Protein AF-A0A7C3N045-F1 (afdb_monomer_lite)

Foldseek 3Di:
DVVVVVVVVVVVVVVVVVVVVPPPVPLDLVVLLCVLVVDDDAQDPVNLLVLLVVLLVLLVLLVVLLVVQLVLLPDPVNPQDPVRSVVVVVVSVVLVVLSVLLNVLSVVCNVVVLPQVSLVSNLVSLVVSLVVLVVLCVPPSSVVSSPCSSVVSVSSRPSRSVRRRNVVSVVVVVVVPDDPDPPPPPPDDDDDDDDDDDDDDDDDDD

Structure (mmCIF, N/CA/C/O backbone):
data_AF-A0A7C3N045-F1
#
_entry.id   AF-A0A7C3N045-F1
#
loop_
_atom_site.group_PDB
_atom_site.id
_atom_site.type_symbol
_atom_site.label_atom_id
_atom_site.label_alt_id
_atom_site.label_comp_id
_atom_site.label_asym_id
_atom_site.label_entity_id
_atom_site.label_seq_id
_atom_site.pdbx_PDB_ins_code
_atom_site.Cartn_x
_atom_site.Cartn_y
_atom_site.Cartn_z
_atom_site.occupancy
_atom_site.B_iso_or_equiv
_atom_site.auth_seq_id
_atom_site.auth_comp_id
_atom_site.auth_asym_id
_atom_site.auth_atom_id
_atom_site.pdbx_PDB_model_num
ATOM 1 N N . MET A 1 1 ? -0.788 -56.663 22.979 1.00 57.94 1 MET A N 1
ATOM 2 C CA . MET A 1 1 ? -1.690 -55.829 22.147 1.00 57.94 1 MET A CA 1
ATOM 3 C C . MET A 1 1 ? -2.347 -54.668 22.893 1.00 57.94 1 MET A C 1
ATOM 5 O O . MET A 1 1 ? -2.247 -53.556 22.402 1.00 57.94 1 MET A O 1
ATOM 9 N N . LYS A 1 2 ? -2.966 -54.857 24.072 1.00 62.22 2 LYS A N 1
ATOM 10 C CA . LYS A 1 2 ? -3.737 -53.785 24.747 1.00 62.22 2 LYS A CA 1
ATOM 11 C C . LYS A 1 2 ? -2.927 -52.531 25.143 1.00 62.22 2 LYS A C 1
ATOM 13 O O . LYS A 1 2 ? -3.425 -51.424 24.998 1.00 62.22 2 LYS A O 1
ATOM 18 N N . ARG A 1 3 ? -1.672 -52.685 25.592 1.00 64.25 3 ARG A N 1
ATOM 19 C CA . ARG A 1 3 ? -0.805 -51.550 25.986 1.00 64.25 3 ARG A CA 1
ATOM 20 C C . ARG A 1 3 ? -0.332 -50.705 24.797 1.00 64.25 3 ARG A C 1
ATOM 22 O O . ARG A 1 3 ? -0.345 -49.487 24.881 1.00 64.25 3 ARG A O 1
ATOM 29 N N . SER A 1 4 ? 0.019 -51.343 23.683 1.00 63.53 4 SER A N 1
ATOM 30 C CA . SER A 1 4 ? 0.463 -50.654 22.463 1.00 63.53 4 SER A CA 1
ATOM 31 C C . SER A 1 4 ? -0.670 -49.867 21.797 1.00 63.53 4 SER A C 1
ATOM 33 O O . SER A 1 4 ? -0.432 -48.781 21.287 1.00 63.53 4 SER A O 1
ATOM 35 N N . PHE A 1 5 ? -1.906 -50.375 21.866 1.00 73.31 5 PHE A N 1
ATOM 36 C CA . PHE A 1 5 ? -3.090 -49.672 21.365 1.00 73.31 5 PHE A CA 1
ATOM 37 C C . PHE A 1 5 ? -3.408 -48.413 22.186 1.00 73.31 5 PHE A C 1
ATOM 39 O O . PHE A 1 5 ? -3.711 -47.374 21.615 1.00 73.31 5 PHE A O 1
ATOM 46 N N . LEU A 1 6 ? -3.264 -48.477 23.517 1.00 73.31 6 LEU A N 1
ATOM 47 C CA . LEU A 1 6 ? -3.487 -47.326 24.398 1.00 73.31 6 LEU A CA 1
ATOM 48 C C . LEU A 1 6 ? -2.472 -46.200 24.141 1.00 73.31 6 LEU A C 1
ATOM 50 O O . LEU A 1 6 ? -2.846 -45.035 24.092 1.00 73.31 6 LEU A O 1
ATOM 54 N N . ILE A 1 7 ? -1.199 -46.554 23.931 1.00 77.00 7 ILE A N 1
ATOM 55 C CA . ILE A 1 7 ? -0.138 -45.590 23.602 1.00 77.00 7 ILE A CA 1
ATOM 56 C C . ILE A 1 7 ? -0.417 -44.929 22.250 1.00 77.00 7 ILE A C 1
ATOM 58 O O . ILE A 1 7 ? -0.300 -43.713 22.129 1.00 77.00 7 ILE A O 1
ATOM 62 N N . PHE A 1 8 ? -0.838 -45.713 21.254 1.00 75.38 8 PHE A N 1
ATOM 63 C CA . PHE A 1 8 ? -1.188 -45.186 19.938 1.00 75.38 8 PHE A CA 1
ATOM 64 C C . PHE A 1 8 ? -2.372 -44.214 20.018 1.00 75.38 8 PHE A C 1
ATOM 66 O O . PHE A 1 8 ? -2.316 -43.140 19.433 1.00 75.38 8 PHE A O 1
ATOM 73 N N . LEU A 1 9 ? -3.393 -44.541 20.817 1.00 76.31 9 LEU A N 1
ATOM 74 C CA . LEU A 1 9 ? -4.590 -43.717 20.994 1.00 76.31 9 LEU A CA 1
ATOM 75 C C . LEU A 1 9 ? -4.277 -42.397 21.720 1.00 76.31 9 LEU A C 1
ATOM 77 O O . LEU A 1 9 ? -4.722 -41.335 21.289 1.00 76.31 9 LEU A O 1
ATOM 81 N N . VAL A 1 10 ? -3.435 -42.443 22.760 1.00 78.94 10 VAL A N 1
ATOM 82 C CA . VAL A 1 10 ? -2.948 -41.240 23.456 1.00 78.94 10 VAL A CA 1
ATOM 83 C C . VAL A 1 10 ? -2.116 -40.368 22.518 1.00 78.94 10 VAL A C 1
ATOM 85 O O . VAL A 1 10 ? -2.345 -39.162 22.466 1.00 78.94 10 VAL A O 1
ATOM 88 N N . LEU A 1 11 ? -1.213 -40.948 21.723 1.00 73.75 11 LEU A N 1
ATOM 89 C CA . LEU A 1 11 ? -0.414 -40.201 20.745 1.00 73.75 11 LEU A CA 1
ATOM 90 C C . LEU A 1 11 ? -1.290 -39.547 19.669 1.00 73.75 11 LEU A C 1
ATOM 92 O O . LEU A 1 11 ? -1.097 -38.370 19.374 1.00 73.75 11 LEU A O 1
ATOM 96 N N . THR A 1 12 ? -2.298 -40.250 19.143 1.00 71.69 12 THR A N 1
ATOM 97 C CA . THR A 1 12 ? -3.224 -39.678 18.152 1.00 71.69 12 THR A CA 1
ATOM 98 C C . THR A 1 12 ? -4.123 -38.594 18.745 1.00 71.69 12 THR A C 1
ATOM 100 O O . THR A 1 12 ? -4.329 -37.568 18.105 1.00 71.69 12 THR A O 1
ATOM 103 N N . CYS A 1 13 ? -4.607 -38.758 19.982 1.00 68.75 13 CYS A N 1
ATOM 104 C CA . CYS A 1 13 ? -5.376 -37.716 20.668 1.00 68.75 13 CYS A CA 1
ATOM 105 C C . CYS A 1 13 ? -4.514 -36.487 20.982 1.00 68.75 13 CYS A C 1
ATOM 107 O O . CYS A 1 13 ? -5.000 -35.369 20.864 1.00 68.75 13 CYS A O 1
ATOM 109 N N . SER A 1 14 ? -3.233 -36.683 21.310 1.00 65.75 14 SER A N 1
ATOM 110 C CA . SER A 1 14 ? -2.275 -35.591 21.527 1.00 65.75 14 SER A CA 1
ATOM 111 C C . SER A 1 14 ? -2.017 -34.815 20.234 1.00 65.75 14 SER A C 1
ATOM 113 O O . SER A 1 14 ? -2.031 -33.590 20.239 1.00 65.75 14 SER A O 1
ATOM 115 N N . PHE A 1 15 ? -1.841 -35.519 19.110 1.00 57.69 15 PHE A N 1
ATOM 116 C CA . PHE A 1 15 ? -1.620 -34.903 17.798 1.00 57.69 15 PHE A CA 1
ATOM 117 C C . PHE A 1 15 ? -2.850 -34.132 17.299 1.00 57.69 15 PHE A C 1
ATOM 119 O O . PHE A 1 15 ? -2.721 -33.031 16.769 1.00 57.69 15 PHE A O 1
ATOM 126 N N . LEU A 1 16 ? -4.051 -34.675 17.525 1.00 57.25 16 LEU A N 1
ATOM 127 C CA . LEU A 1 16 ? -5.312 -34.009 17.190 1.00 57.25 16 LEU A CA 1
ATOM 128 C C . LEU A 1 16 ? -5.593 -32.800 18.097 1.00 57.25 16 LEU A C 1
ATOM 130 O O . LEU A 1 16 ? -6.140 -31.809 17.625 1.00 57.25 16 LEU A O 1
ATOM 134 N N . TRP A 1 17 ? -5.180 -32.839 19.369 1.00 54.72 17 TRP A N 1
ATOM 135 C CA . TRP A 1 17 ? -5.236 -31.677 20.265 1.00 54.72 17 TRP A CA 1
ATOM 136 C C . TRP A 1 17 ? -4.271 -30.563 19.859 1.00 54.72 17 TRP A C 1
ATOM 138 O O . TRP A 1 17 ? -4.658 -29.397 19.902 1.00 54.72 17 TRP A O 1
ATOM 148 N N . VAL A 1 18 ? -3.054 -30.899 19.419 1.00 55.84 18 VAL A N 1
ATOM 149 C CA . VAL A 1 18 ? -2.093 -29.904 18.911 1.00 55.84 18 VAL A CA 1
ATOM 150 C C . VAL A 1 18 ? -2.638 -29.215 17.656 1.00 55.84 18 VAL A C 1
ATOM 152 O O . VAL A 1 18 ? -2.566 -27.995 17.565 1.00 55.84 18 VAL A O 1
ATOM 155 N N . GLN A 1 19 ? -3.287 -29.953 16.748 1.00 50.44 19 GLN A N 1
ATOM 156 C CA . GLN A 1 19 ? -3.927 -29.347 15.572 1.00 50.44 19 GLN A CA 1
ATOM 157 C C . GLN A 1 19 ? -5.179 -28.514 15.900 1.00 50.44 19 GLN A C 1
ATOM 159 O O . GLN A 1 19 ? -5.513 -27.605 15.147 1.00 50.44 19 GLN A O 1
ATOM 164 N N . TRP A 1 20 ? -5.865 -28.777 17.018 1.00 49.00 20 TRP A N 1
ATOM 165 C CA . TRP A 1 20 ? -7.028 -27.987 17.452 1.00 49.00 20 TRP A CA 1
ATOM 166 C C . TRP A 1 20 ? -6.655 -26.683 18.172 1.00 49.00 20 TRP A C 1
ATOM 168 O O . TRP A 1 20 ? -7.422 -25.723 18.130 1.00 49.00 20 TRP A O 1
ATOM 178 N N . LEU A 1 21 ? -5.480 -26.622 18.808 1.00 44.69 21 LEU A N 1
ATOM 179 C CA . LEU A 1 21 ? -4.963 -25.403 19.447 1.00 44.69 21 LEU A CA 1
ATOM 180 C C . LEU A 1 21 ? -4.377 -24.389 18.447 1.00 44.69 21 LEU A C 1
ATOM 182 O O . LEU A 1 21 ? -4.226 -23.221 18.796 1.00 44.69 21 LEU A O 1
ATOM 186 N N . GLU A 1 22 ? -4.136 -24.806 17.202 1.00 42.31 22 GLU A N 1
ATOM 187 C CA . GLU A 1 22 ? -3.725 -23.953 16.078 1.00 42.31 22 GLU A CA 1
ATOM 188 C C . GLU A 1 22 ? -4.826 -23.795 15.018 1.00 42.31 22 GLU A C 1
ATOM 190 O O . GLU A 1 22 ? -4.558 -23.611 13.832 1.00 42.31 22 GLU A O 1
ATOM 195 N N . ALA A 1 23 ? -6.091 -23.717 15.439 1.00 42.47 23 ALA A N 1
ATOM 196 C CA . ALA A 1 23 ? -7.060 -22.915 14.692 1.00 42.47 23 ALA A CA 1
ATOM 197 C C . ALA A 1 23 ? -6.707 -21.421 14.855 1.00 42.47 23 ALA A C 1
ATOM 199 O O . ALA A 1 23 ? -7.483 -20.625 15.386 1.00 42.47 23 ALA A O 1
ATOM 200 N N . SER A 1 24 ? -5.490 -21.031 14.465 1.00 48.12 24 SER A N 1
ATOM 201 C CA . SER A 1 24 ? -5.158 -19.629 14.288 1.00 48.12 24 SER A CA 1
ATOM 202 C C . SER A 1 24 ? -6.041 -19.143 13.152 1.00 48.12 24 SER A C 1
ATOM 204 O O . SER A 1 24 ? -5.936 -19.646 12.034 1.00 48.12 24 SER A O 1
ATOM 206 N N . GLU A 1 25 ? -6.952 -18.218 13.446 1.00 58.38 25 GLU A N 1
ATOM 207 C CA . GLU A 1 25 ? -7.661 -17.480 12.408 1.00 58.38 25 GLU A CA 1
ATOM 208 C C . GLU A 1 25 ? -6.607 -16.944 11.438 1.00 58.38 25 GLU A C 1
ATOM 210 O O . GLU A 1 25 ? -5.773 -16.120 11.814 1.00 58.38 25 GLU A O 1
ATOM 215 N N . ASP A 1 26 ? -6.583 -17.463 10.211 1.00 74.75 26 ASP A N 1
ATOM 216 C CA . ASP A 1 26 ? -5.671 -16.959 9.197 1.00 74.75 26 ASP A CA 1
ATOM 217 C C . ASP A 1 26 ? -6.176 -15.576 8.772 1.00 74.75 26 ASP A C 1
ATOM 219 O O . ASP A 1 26 ? -7.114 -15.453 7.975 1.00 74.75 26 ASP A O 1
ATOM 223 N N . TYR A 1 27 ? -5.587 -14.528 9.363 1.00 83.00 27 TYR A N 1
ATOM 224 C CA . TYR A 1 27 ? -5.860 -13.112 9.091 1.00 83.00 27 TYR A CA 1
ATOM 225 C C . TYR A 1 27 ? -5.365 -12.714 7.691 1.00 83.00 27 TYR A C 1
ATOM 227 O O . TYR A 1 27 ? -4.473 -11.880 7.525 1.00 83.00 27 TYR A O 1
ATOM 235 N N . SER A 1 28 ? -5.905 -13.376 6.678 1.00 91.31 28 SER A N 1
ATOM 236 C CA . SER A 1 28 ? -5.659 -13.188 5.254 1.00 91.31 28 SER A CA 1
ATOM 237 C C . SER A 1 28 ? -6.461 -12.006 4.698 1.00 91.31 28 SER A C 1
ATOM 239 O O . SER A 1 28 ? -7.399 -11.508 5.326 1.00 91.31 28 SER A O 1
ATOM 241 N N . LEU A 1 29 ? -6.148 -11.574 3.473 1.00 91.56 29 LEU A N 1
ATOM 242 C CA . LEU A 1 29 ? -6.959 -10.578 2.764 1.00 91.56 29 LEU A CA 1
ATOM 243 C C . LEU A 1 29 ? -8.429 -11.028 2.657 1.00 91.56 29 LEU A C 1
ATOM 245 O O . LEU A 1 29 ? -9.340 -10.252 2.934 1.00 91.56 29 LEU A O 1
ATOM 249 N N . SER A 1 30 ? -8.664 -12.305 2.340 1.00 92.38 30 SER A N 1
ATOM 250 C CA . SER A 1 30 ? -10.001 -12.911 2.295 1.00 92.38 30 SER A CA 1
ATOM 251 C C . SER A 1 30 ? -10.745 -12.823 3.626 1.00 92.38 30 SER A C 1
ATOM 253 O O . SER A 1 30 ? -11.937 -12.514 3.629 1.00 92.38 30 SER A O 1
ATOM 255 N N . PHE A 1 31 ? -10.054 -13.036 4.751 1.00 91.88 31 PHE A N 1
ATOM 256 C CA . PHE A 1 31 ? -10.643 -12.882 6.081 1.00 91.88 31 PHE A CA 1
ATOM 257 C C . PHE A 1 31 ? -11.160 -11.453 6.291 1.00 91.88 31 PHE A C 1
ATOM 259 O O . PHE A 1 31 ? -12.326 -11.256 6.643 1.00 91.88 31 PHE A O 1
ATOM 266 N N . PHE A 1 32 ? -10.328 -10.442 6.017 1.00 92.88 32 PHE A N 1
ATOM 267 C CA . PHE A 1 32 ? -10.717 -9.045 6.221 1.00 92.88 32 PHE A CA 1
ATOM 268 C C . PHE A 1 32 ? -11.790 -8.576 5.240 1.00 92.88 32 PHE A C 1
ATOM 270 O O . PHE A 1 32 ? -12.712 -7.865 5.644 1.00 92.88 32 PHE A O 1
ATOM 277 N N . LEU A 1 33 ? -11.729 -9.009 3.978 1.00 91.38 33 LEU A N 1
ATOM 278 C CA . LEU A 1 33 ? -12.795 -8.756 3.007 1.00 91.38 33 LEU A CA 1
ATOM 279 C C . LEU A 1 33 ? -14.122 -9.343 3.498 1.00 91.38 33 LEU A C 1
ATOM 281 O O . LEU A 1 33 ? -15.127 -8.633 3.526 1.00 91.38 33 LEU A O 1
ATOM 285 N N . GLY A 1 34 ? -14.118 -10.592 3.972 1.00 89.94 34 GLY A N 1
ATOM 286 C CA . GLY A 1 34 ? -15.291 -11.222 4.578 1.00 89.94 34 GLY A CA 1
ATOM 287 C C . GLY A 1 34 ? -15.816 -10.440 5.785 1.00 89.94 34 GLY A C 1
ATOM 288 O O . GLY A 1 34 ? -17.020 -10.183 5.877 1.00 89.94 34 GLY A O 1
ATOM 289 N N . ARG A 1 35 ? -14.922 -9.985 6.675 1.00 89.00 35 ARG A N 1
ATOM 290 C CA . ARG A 1 35 ? -15.295 -9.186 7.856 1.00 89.00 35 ARG A CA 1
ATOM 291 C C . ARG A 1 35 ? -15.925 -7.848 7.498 1.00 89.00 35 ARG A C 1
ATOM 293 O O . ARG A 1 35 ? -16.903 -7.464 8.139 1.00 89.00 35 ARG A O 1
ATOM 300 N N . VAL A 1 36 ? -15.408 -7.149 6.491 1.00 88.81 36 VAL A N 1
ATOM 301 C CA . VAL A 1 36 ? -15.969 -5.862 6.058 1.00 88.81 36 VAL A CA 1
ATOM 302 C C . VAL A 1 36 ? -17.298 -6.048 5.318 1.00 88.81 36 VAL A C 1
ATOM 304 O O . VAL A 1 36 ? -18.217 -5.243 5.496 1.00 88.81 36 VAL A O 1
ATOM 307 N N . LEU A 1 37 ? -17.429 -7.099 4.503 1.00 83.75 37 LEU A N 1
ATOM 308 C CA . LEU A 1 37 ? -18.625 -7.348 3.692 1.00 83.75 37 LEU A CA 1
ATOM 309 C C . LEU A 1 37 ? -19.825 -7.833 4.520 1.00 83.75 37 LEU A C 1
ATOM 311 O O . LEU A 1 37 ? -20.948 -7.408 4.250 1.00 83.75 37 LEU A O 1
ATOM 315 N N . ASN A 1 38 ? -19.609 -8.642 5.562 1.00 81.50 38 ASN A N 1
ATOM 316 C CA . ASN A 1 38 ? -20.691 -9.226 6.371 1.00 81.50 38 ASN A CA 1
ATOM 317 C C . ASN A 1 38 ? -21.373 -8.264 7.370 1.00 81.50 38 ASN A C 1
ATOM 319 O O . ASN A 1 38 ? -22.194 -8.704 8.165 1.00 81.50 38 ASN A O 1
ATOM 323 N N . LYS A 1 39 ? -21.108 -6.951 7.283 1.00 63.16 39 LYS A N 1
ATOM 324 C CA . LYS A 1 39 ? -21.689 -5.863 8.097 1.00 63.16 39 LYS A CA 1
ATOM 325 C C . LYS A 1 39 ? -21.579 -6.036 9.625 1.00 63.16 39 LYS A C 1
ATOM 327 O O . LYS A 1 39 ? -22.323 -6.769 10.261 1.00 63.16 39 LYS A O 1
ATOM 332 N N . GLY A 1 40 ? -20.826 -5.117 10.233 1.00 54.78 40 GLY A N 1
ATOM 333 C CA . GLY A 1 40 ? -21.383 -4.280 11.307 1.00 54.78 40 GLY A CA 1
ATOM 334 C C . GLY A 1 40 ? -20.563 -4.171 12.585 1.00 54.78 40 GLY A C 1
ATOM 335 O O . GLY A 1 40 ? -20.617 -3.128 13.233 1.00 54.78 40 GLY A O 1
ATOM 336 N N . GLN A 1 41 ? -19.793 -5.196 12.943 1.00 64.44 41 GLN A N 1
ATOM 337 C CA . GLN A 1 41 ? -18.951 -5.114 14.131 1.00 64.44 41 GLN A CA 1
ATOM 338 C C . GLN A 1 41 ? -17.590 -4.534 13.793 1.00 64.44 41 GLN A C 1
ATOM 340 O O . GLN A 1 41 ? -16.885 -5.041 12.918 1.00 64.44 41 GLN A O 1
ATOM 345 N N . GLU A 1 42 ? -17.245 -3.484 14.535 1.00 80.44 42 GLU A N 1
ATOM 346 C CA . GLU A 1 42 ? -15.901 -2.938 14.606 1.00 80.44 42 GLU A CA 1
ATOM 347 C C . GLU A 1 42 ? -14.887 -4.071 14.799 1.00 80.44 42 GLU A C 1
ATOM 349 O O . GLU A 1 42 ? -15.149 -5.048 15.509 1.00 80.44 42 GLU A O 1
ATOM 354 N N . LEU A 1 43 ? -13.739 -3.957 14.131 1.00 88.69 43 LEU A N 1
ATOM 355 C CA . LEU A 1 43 ? -12.651 -4.903 14.326 1.00 88.69 43 LEU A CA 1
ATOM 356 C C . LEU A 1 43 ? -12.256 -4.910 15.806 1.00 88.69 43 LEU A C 1
ATOM 358 O O . LEU A 1 43 ? -12.057 -3.856 16.421 1.00 88.69 43 LEU A O 1
ATOM 362 N N . SER A 1 44 ? -12.135 -6.102 16.377 1.00 89.38 44 SER A N 1
ATOM 363 C CA . SER A 1 44 ? -11.614 -6.289 17.725 1.00 89.38 44 SER A CA 1
ATOM 364 C C . SER A 1 44 ? -10.192 -5.733 17.829 1.00 89.38 44 SER A C 1
ATOM 366 O O . SER A 1 44 ? -9.493 -5.542 16.833 1.00 89.38 44 SER A O 1
ATOM 368 N N . LYS A 1 45 ? -9.713 -5.504 19.057 1.00 88.88 45 LYS A N 1
ATOM 369 C CA . LYS A 1 45 ? -8.341 -5.020 19.280 1.00 88.88 45 LYS A CA 1
ATOM 370 C C . LYS A 1 45 ? -7.289 -5.934 18.633 1.00 88.88 45 LYS A C 1
ATOM 372 O O . LYS A 1 45 ? -6.310 -5.429 18.094 1.00 88.88 45 LYS A O 1
ATOM 377 N N . LYS A 1 46 ? -7.511 -7.254 18.662 1.00 90.94 46 LYS A N 1
ATOM 378 C CA . LYS A 1 46 ? -6.633 -8.243 18.025 1.00 90.94 46 LYS A CA 1
ATOM 379 C C . LYS A 1 46 ? -6.671 -8.108 16.502 1.00 90.94 46 LYS A C 1
ATOM 381 O O . LYS A 1 46 ? -5.629 -7.912 15.897 1.00 90.94 46 LYS A O 1
ATOM 386 N N . GLU A 1 47 ? -7.862 -8.108 15.902 1.00 91.88 47 GLU A N 1
ATOM 387 C CA . GLU A 1 47 ? -8.025 -7.958 14.447 1.00 91.88 47 GLU A CA 1
ATOM 388 C C . GLU A 1 47 ? -7.454 -6.634 13.927 1.00 91.88 47 GLU A C 1
ATOM 390 O O . GLU A 1 47 ? -6.864 -6.605 12.8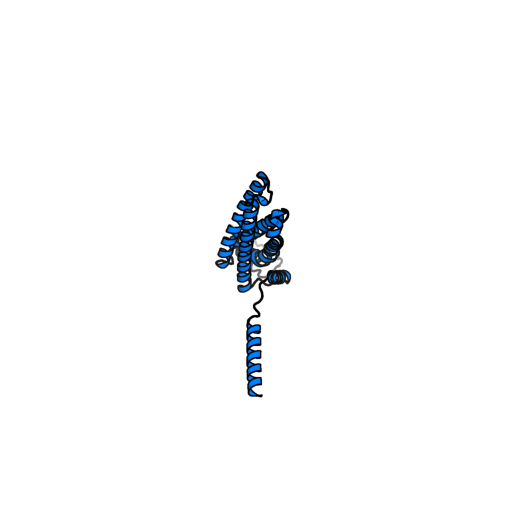53 1.00 91.88 47 GLU A O 1
ATOM 395 N N . LYS A 1 48 ? -7.591 -5.541 14.690 1.00 91.75 48 LYS A N 1
ATOM 396 C CA . LYS A 1 48 ? -6.957 -4.254 14.373 1.00 91.75 48 LYS A CA 1
ATOM 397 C C . LYS A 1 48 ? -5.433 -4.366 14.358 1.00 91.75 48 LYS A C 1
ATOM 399 O O . LYS A 1 48 ? -4.814 -3.878 13.421 1.00 91.75 48 LYS A O 1
ATOM 404 N N . GLY A 1 49 ? -4.841 -5.005 15.368 1.00 92.50 49 GLY A N 1
ATOM 405 C CA . GLY A 1 49 ? -3.395 -5.236 15.419 1.00 92.50 49 GLY A CA 1
ATOM 406 C C . GLY A 1 49 ? -2.904 -6.063 14.231 1.00 92.50 49 GLY A C 1
ATOM 407 O O . GLY A 1 49 ? -1.956 -5.673 13.556 1.00 92.50 49 GLY A O 1
ATOM 408 N N . GLU A 1 50 ? -3.609 -7.146 13.910 1.00 93.62 50 GLU A N 1
ATOM 409 C CA . GLU A 1 50 ? -3.268 -8.003 12.770 1.00 93.62 50 GLU A CA 1
ATOM 410 C C . GLU A 1 50 ? -3.439 -7.287 11.429 1.00 93.62 50 GLU A C 1
ATOM 412 O O . GLU A 1 50 ? -2.584 -7.401 10.555 1.00 93.62 50 GLU A O 1
ATOM 417 N N . LEU A 1 51 ? -4.488 -6.477 11.271 1.00 94.19 51 LEU A N 1
ATOM 418 C CA . LEU A 1 51 ? -4.670 -5.640 10.086 1.00 94.19 51 LEU A CA 1
ATOM 419 C C . LEU A 1 51 ? -3.485 -4.687 9.891 1.00 94.19 51 LEU A C 1
ATOM 421 O O . LEU A 1 51 ? -2.970 -4.581 8.779 1.00 94.19 51 LEU A O 1
ATOM 425 N N . LEU A 1 52 ? -3.020 -4.026 10.955 1.00 94.19 52 LEU A N 1
ATOM 426 C CA . LEU A 1 52 ? -1.861 -3.130 10.882 1.00 94.19 52 LEU A CA 1
ATOM 427 C C . LEU A 1 52 ? -0.566 -3.884 10.555 1.00 94.19 52 LEU A C 1
ATOM 429 O O . LEU A 1 52 ? 0.202 -3.416 9.716 1.00 94.19 52 LEU A O 1
ATOM 433 N N . ASN A 1 53 ? -0.359 -5.070 11.135 1.00 93.44 53 ASN A N 1
ATOM 434 C CA . ASN A 1 53 ? 0.771 -5.937 10.790 1.00 93.44 53 ASN A CA 1
ATOM 435 C C . ASN A 1 53 ? 0.747 -6.325 9.304 1.00 93.44 53 ASN A C 1
ATOM 437 O O . ASN A 1 53 ? 1.776 -6.278 8.627 1.00 93.44 53 ASN A O 1
ATOM 441 N N . ARG A 1 54 ? -0.430 -6.673 8.765 1.00 94.94 54 ARG A N 1
ATOM 442 C CA . ARG A 1 54 ? -0.588 -7.003 7.340 1.00 94.94 54 ARG A CA 1
ATOM 443 C C . ARG A 1 54 ? -0.332 -5.801 6.438 1.00 94.94 54 ARG A C 1
ATOM 445 O O . ARG A 1 54 ? 0.337 -5.963 5.422 1.00 94.94 54 ARG A O 1
ATOM 452 N N . VAL A 1 55 ? -0.796 -4.612 6.818 1.00 95.75 55 VAL A N 1
ATOM 453 C CA . VAL A 1 55 ? -0.519 -3.365 6.086 1.00 95.75 55 VAL A CA 1
ATOM 454 C C . VAL A 1 55 ? 0.971 -3.025 6.106 1.00 95.75 55 VAL A C 1
ATOM 456 O O . VAL A 1 55 ? 1.521 -2.660 5.071 1.00 95.75 55 VAL A O 1
ATOM 459 N N . GLN A 1 56 ? 1.658 -3.195 7.237 1.00 94.81 56 GLN A N 1
ATOM 460 C CA . GLN A 1 56 ? 3.109 -3.013 7.288 1.00 94.81 56 GLN A CA 1
ATOM 461 C C . GLN A 1 56 ? 3.821 -4.001 6.352 1.00 94.81 56 GLN A C 1
ATOM 463 O O . GLN A 1 56 ? 4.630 -3.588 5.522 1.00 94.81 56 GLN A O 1
ATOM 468 N N . GLY A 1 57 ? 3.472 -5.289 6.429 1.00 94.56 57 GLY A N 1
ATOM 469 C CA . GLY A 1 57 ? 4.030 -6.311 5.542 1.00 94.56 57 GLY A CA 1
ATOM 470 C C . GLY A 1 57 ? 3.729 -6.049 4.062 1.00 94.56 57 GLY A C 1
ATOM 471 O O . GLY A 1 57 ? 4.552 -6.361 3.205 1.00 94.56 57 GLY A O 1
ATOM 472 N N . LEU A 1 58 ? 2.581 -5.441 3.744 1.00 96.69 58 LEU A N 1
ATOM 473 C CA . LEU A 1 58 ? 2.246 -5.007 2.389 1.00 96.69 58 LEU A CA 1
ATOM 474 C C . LEU A 1 58 ? 3.229 -3.938 1.893 1.00 96.69 58 LEU A C 1
ATOM 476 O O . LEU A 1 58 ? 3.781 -4.106 0.809 1.00 96.69 58 LEU A O 1
ATOM 480 N N . PHE A 1 59 ? 3.510 -2.894 2.683 1.00 96.94 59 PHE A N 1
ATOM 481 C CA . PHE A 1 59 ? 4.502 -1.876 2.309 1.00 96.94 59 PHE A CA 1
ATOM 482 C C . PHE A 1 59 ? 5.901 -2.468 2.111 1.00 96.94 59 PHE A C 1
ATOM 484 O O . PHE A 1 59 ? 6.576 -2.114 1.149 1.00 96.94 59 PHE A O 1
ATOM 491 N N . GLU A 1 60 ? 6.318 -3.412 2.957 1.00 94.69 60 GLU A N 1
ATOM 492 C CA . GLU A 1 60 ? 7.608 -4.103 2.806 1.00 94.69 60 GLU A CA 1
ATOM 493 C C . GLU A 1 60 ? 7.678 -4.934 1.512 1.00 94.69 60 GLU A C 1
ATOM 495 O O . GLU A 1 60 ? 8.731 -5.017 0.877 1.00 94.69 60 GLU A O 1
ATOM 500 N N . ARG A 1 61 ? 6.567 -5.552 1.085 1.00 95.69 61 ARG A N 1
ATOM 501 C CA . ARG A 1 61 ? 6.508 -6.238 -0.218 1.00 95.69 61 ARG A CA 1
ATOM 502 C C . ARG A 1 61 ? 6.549 -5.254 -1.381 1.00 95.69 61 ARG A C 1
ATOM 504 O O . ARG A 1 61 ? 7.241 -5.527 -2.359 1.00 95.69 61 ARG A O 1
ATOM 511 N N . VAL A 1 62 ? 5.841 -4.129 -1.273 1.00 97.19 62 VAL A N 1
ATOM 512 C CA . VAL A 1 62 ? 5.882 -3.067 -2.286 1.00 97.19 62 VAL A CA 1
ATOM 513 C C . VAL A 1 62 ? 7.306 -2.525 -2.428 1.00 97.19 62 VAL A C 1
ATOM 515 O O . VAL A 1 62 ? 7.788 -2.433 -3.552 1.00 97.19 62 VAL A O 1
ATOM 518 N N . ASP A 1 63 ? 8.021 -2.272 -1.330 1.00 95.94 63 ASP A N 1
ATOM 519 C CA . ASP A 1 63 ? 9.413 -1.797 -1.377 1.00 95.94 63 ASP A CA 1
ATOM 520 C C . ASP A 1 63 ? 10.333 -2.763 -2.139 1.00 95.94 63 ASP A C 1
ATOM 522 O O . ASP A 1 63 ? 11.060 -2.356 -3.042 1.00 95.94 63 ASP A O 1
ATOM 526 N N . LYS A 1 64 ? 10.218 -4.073 -1.880 1.00 96.06 64 LYS A N 1
ATOM 527 C CA . LYS A 1 64 ? 10.984 -5.101 -2.610 1.00 96.06 64 LYS A CA 1
ATOM 528 C C . LYS A 1 64 ? 10.697 -5.105 -4.110 1.00 96.06 64 LYS A C 1
ATOM 530 O O . LYS A 1 64 ? 11.611 -5.315 -4.906 1.00 96.06 64 LYS A O 1
ATOM 535 N N . VAL A 1 65 ? 9.440 -4.898 -4.512 1.00 96.62 65 VAL A N 1
ATOM 536 C CA . VAL A 1 65 ? 9.094 -4.760 -5.936 1.00 96.62 65 VAL A CA 1
ATOM 537 C C . VAL A 1 65 ? 9.740 -3.503 -6.506 1.00 96.62 65 VAL A C 1
ATOM 539 O O . VAL A 1 65 ? 10.364 -3.574 -7.559 1.00 96.62 65 VAL A O 1
ATOM 542 N N . PHE A 1 66 ? 9.682 -2.382 -5.794 1.00 96.06 66 PHE A N 1
ATOM 543 C CA . PHE A 1 66 ? 10.311 -1.133 -6.218 1.00 96.06 66 PHE A CA 1
ATOM 544 C C . PHE A 1 66 ? 11.827 -1.253 -6.394 1.00 96.06 66 PHE A C 1
ATOM 546 O O . PHE A 1 66 ? 12.355 -0.770 -7.395 1.00 96.06 66 PHE A O 1
ATOM 553 N N . GLU A 1 67 ? 12.525 -1.958 -5.503 1.00 96.00 67 GLU A N 1
ATOM 554 C CA . GLU A 1 67 ? 13.951 -2.265 -5.678 1.00 96.00 67 GLU A CA 1
ATOM 555 C C . GLU A 1 67 ? 14.216 -3.016 -6.989 1.00 96.00 67 GLU A C 1
ATOM 557 O O . GLU A 1 67 ? 15.188 -2.725 -7.690 1.00 96.00 67 GLU A O 1
ATOM 562 N N . LYS A 1 68 ? 13.335 -3.953 -7.361 1.00 96.12 68 LYS A N 1
ATOM 563 C CA . LYS A 1 68 ? 13.431 -4.674 -8.636 1.00 96.12 68 LYS A CA 1
ATOM 564 C C . LYS A 1 68 ? 13.155 -3.768 -9.828 1.00 96.12 68 LYS A C 1
ATOM 566 O O . LYS A 1 68 ? 13.896 -3.835 -10.803 1.00 96.12 68 LYS A O 1
ATOM 571 N N . LEU A 1 69 ? 12.157 -2.891 -9.746 1.00 95.88 69 LEU A N 1
ATOM 572 C CA . LEU A 1 69 ? 11.861 -1.937 -10.818 1.00 95.88 69 LEU A CA 1
ATOM 573 C C . LEU A 1 69 ? 13.025 -0.967 -11.048 1.00 95.88 69 LEU A C 1
ATOM 575 O O . LEU A 1 69 ? 13.390 -0.710 -12.195 1.00 95.88 69 LEU A O 1
ATOM 579 N N . VAL A 1 70 ? 13.664 -0.488 -9.978 1.00 95.38 70 VAL A N 1
ATOM 580 C CA . VAL A 1 70 ? 14.876 0.340 -10.071 1.00 95.38 70 VAL A CA 1
ATOM 581 C C . VAL A 1 70 ? 16.007 -0.433 -10.751 1.00 95.38 70 VAL A C 1
ATOM 583 O O . VAL A 1 70 ? 16.607 0.086 -11.690 1.00 95.38 70 VAL A O 1
ATOM 586 N N . GLN A 1 71 ? 16.261 -1.680 -10.337 1.00 94.25 71 GLN A N 1
ATOM 587 C CA . GLN A 1 71 ? 17.285 -2.535 -10.956 1.00 94.25 71 GLN A CA 1
ATOM 588 C C . GLN A 1 71 ? 17.045 -2.697 -12.462 1.00 94.25 71 GLN A C 1
ATOM 590 O O . GLN A 1 71 ? 17.950 -2.463 -13.254 1.00 94.25 71 GLN A O 1
ATOM 595 N N . VAL A 1 72 ? 15.814 -3.020 -12.858 1.00 93.31 72 VAL A N 1
ATOM 596 C CA . VAL A 1 72 ? 15.414 -3.210 -14.263 1.00 93.31 72 VAL A CA 1
ATOM 597 C C . VAL A 1 72 ? 15.524 -1.911 -15.059 1.00 93.31 72 VAL A C 1
ATOM 599 O O . VAL A 1 72 ? 15.909 -1.933 -16.221 1.00 93.31 72 VAL A O 1
ATOM 602 N N . THR A 1 73 ? 15.218 -0.764 -14.451 1.00 92.81 73 THR A N 1
ATOM 603 C CA . THR A 1 73 ? 15.327 0.539 -15.128 1.00 92.81 73 THR A CA 1
ATOM 604 C C . THR A 1 73 ? 16.783 0.950 -15.358 1.00 92.81 73 THR A C 1
ATOM 606 O O . THR A 1 73 ? 17.092 1.635 -16.331 1.00 92.81 73 THR A O 1
ATOM 609 N N . GLN A 1 74 ? 17.683 0.550 -14.458 1.00 89.31 74 GLN A N 1
ATOM 610 C CA . GLN A 1 74 ? 19.120 0.818 -14.561 1.00 89.31 74 GLN A CA 1
ATOM 611 C C . GLN A 1 74 ? 19.856 -0.193 -15.445 1.00 89.31 74 GLN A C 1
ATOM 613 O O . GLN A 1 74 ? 20.950 0.103 -15.935 1.00 89.31 74 GLN A O 1
ATOM 618 N N . ASP A 1 75 ? 19.274 -1.375 -15.635 1.00 87.81 75 ASP A N 1
ATOM 619 C CA . ASP A 1 75 ? 19.807 -2.398 -16.516 1.00 87.81 75 ASP A CA 1
ATOM 620 C C . ASP A 1 75 ? 19.801 -1.909 -17.971 1.00 87.81 75 ASP A C 1
ATOM 622 O O . ASP A 1 75 ? 18.820 -1.369 -18.480 1.00 87.81 75 ASP A O 1
ATOM 626 N N . ARG A 1 76 ? 20.928 -2.091 -18.656 1.00 72.00 76 ARG A N 1
ATOM 627 C CA . ARG A 1 76 ? 21.062 -1.719 -20.067 1.00 72.00 76 ARG A CA 1
ATOM 628 C C . ARG A 1 76 ? 20.405 -2.740 -20.993 1.00 72.00 76 ARG A C 1
ATOM 630 O O . ARG A 1 76 ? 20.137 -2.406 -22.145 1.00 72.00 76 ARG A O 1
ATOM 637 N N . GLU A 1 77 ? 20.150 -3.955 -20.512 1.00 75.88 77 GLU A N 1
ATOM 638 C CA . GLU A 1 77 ? 19.571 -5.051 -21.296 1.00 75.88 77 GLU A CA 1
ATOM 639 C C . GLU A 1 77 ? 18.047 -4.942 -21.450 1.00 75.88 77 GLU A C 1
ATOM 641 O O . GLU A 1 77 ? 17.477 -5.496 -22.388 1.00 75.88 77 GLU A O 1
ATOM 646 N N . THR A 1 78 ? 17.376 -4.171 -20.592 1.00 72.81 78 THR A N 1
ATOM 647 C CA . THR A 1 78 ? 15.906 -4.033 -20.572 1.00 72.81 78 THR A CA 1
ATOM 648 C C . THR A 1 78 ? 15.365 -3.098 -21.654 1.00 72.81 78 THR A C 1
ATOM 650 O O . THR A 1 78 ? 14.151 -2.970 -21.813 1.00 72.81 78 THR A O 1
ATOM 653 N N . GLY A 1 79 ? 16.256 -2.476 -22.435 1.00 74.06 79 GLY A N 1
ATOM 654 C CA . GLY A 1 79 ? 15.911 -1.759 -23.662 1.00 74.06 79 GLY A CA 1
ATOM 655 C C . GLY A 1 79 ? 15.265 -0.389 -23.456 1.00 74.06 79 GLY A C 1
ATOM 656 O O . GLY A 1 79 ? 14.824 0.214 -24.436 1.00 74.06 79 GLY A O 1
ATOM 657 N N . PHE A 1 80 ? 15.223 0.132 -22.223 1.00 86.19 80 PHE A N 1
ATOM 658 C CA . PHE A 1 80 ? 14.733 1.487 -21.981 1.00 86.19 80 PHE A CA 1
ATOM 659 C C . PHE A 1 80 ? 15.580 2.514 -22.732 1.00 86.19 80 PHE A C 1
ATOM 661 O O . PHE A 1 80 ? 16.810 2.562 -22.622 1.00 86.19 80 PHE A O 1
ATOM 668 N N . ARG A 1 81 ? 14.910 3.402 -23.470 1.00 87.75 81 ARG A N 1
ATOM 669 C CA . ARG A 1 81 ? 15.569 4.602 -23.996 1.00 87.75 81 ARG A CA 1
ATOM 670 C C . ARG A 1 81 ? 16.010 5.478 -22.827 1.00 87.75 81 ARG A C 1
ATOM 672 O O . ARG A 1 81 ? 15.348 5.518 -21.798 1.00 87.75 81 ARG A O 1
ATOM 679 N N . TYR A 1 82 ? 17.083 6.246 -23.003 1.00 85.38 82 TYR A N 1
ATOM 680 C CA . TYR A 1 82 ? 17.637 7.084 -21.932 1.00 85.38 82 TYR A CA 1
ATOM 681 C C . TYR A 1 82 ? 16.598 8.002 -21.259 1.00 85.38 82 TYR A C 1
ATOM 683 O O . TYR A 1 82 ? 16.509 8.042 -20.033 1.00 85.38 82 TYR A O 1
ATOM 691 N N . ASP A 1 83 ? 15.780 8.702 -22.051 1.00 89.44 83 ASP A N 1
ATOM 692 C CA . ASP A 1 83 ? 14.750 9.608 -21.524 1.00 89.44 83 ASP A CA 1
ATOM 693 C C . ASP A 1 83 ? 13.605 8.856 -20.834 1.00 89.44 83 ASP A C 1
ATOM 695 O O . ASP A 1 83 ? 13.053 9.331 -19.844 1.00 89.44 83 ASP A O 1
ATOM 699 N N . GLU A 1 84 ? 13.282 7.659 -21.322 1.00 90.88 84 GLU A N 1
ATOM 700 C CA . GLU A 1 84 ? 12.275 6.784 -20.725 1.00 90.88 84 GLU A CA 1
ATOM 701 C C . GLU A 1 84 ? 12.757 6.232 -19.378 1.00 90.88 84 GLU A C 1
ATOM 703 O O . GLU A 1 84 ? 12.032 6.300 -18.388 1.00 90.88 84 GLU A O 1
ATOM 708 N N . GLY A 1 85 ? 14.015 5.790 -19.301 1.00 92.25 85 GLY A N 1
ATOM 709 C CA . GLY A 1 85 ? 14.645 5.377 -18.049 1.00 92.25 85 GLY A CA 1
ATOM 710 C C . GLY A 1 85 ? 14.680 6.511 -17.022 1.00 92.25 85 GLY A C 1
ATOM 711 O O . GLY A 1 85 ? 14.325 6.305 -15.863 1.00 92.25 85 GLY A O 1
ATOM 712 N N . LYS A 1 86 ? 15.016 7.741 -17.440 1.00 93.31 86 LYS A N 1
ATOM 713 C CA . LYS A 1 86 ? 14.945 8.928 -16.567 1.00 93.31 86 LYS A CA 1
ATOM 714 C C . LYS A 1 86 ? 13.535 9.203 -16.057 1.00 93.31 86 LYS A C 1
ATOM 716 O O . LYS A 1 86 ? 13.366 9.506 -14.876 1.00 93.31 86 LYS A O 1
ATOM 721 N N . PHE A 1 87 ? 12.543 9.120 -16.940 1.00 94.19 87 PHE A N 1
ATOM 722 C CA . PHE A 1 87 ? 11.146 9.323 -16.578 1.00 94.19 87 PHE A CA 1
ATOM 723 C C . PHE A 1 87 ? 10.699 8.312 -15.514 1.00 94.19 87 PHE A C 1
ATOM 725 O O . PHE A 1 87 ? 10.185 8.713 -14.466 1.00 94.19 87 PHE A O 1
ATOM 732 N N . TRP A 1 88 ? 10.951 7.019 -15.738 1.00 94.94 88 TRP A N 1
ATOM 733 C CA . TRP A 1 88 ? 10.562 5.973 -14.792 1.00 94.94 88 TRP A CA 1
ATOM 734 C C . TRP A 1 88 ? 11.332 6.050 -13.478 1.00 94.94 88 TRP A C 1
ATOM 736 O O . TRP A 1 88 ? 10.711 5.939 -12.424 1.00 94.94 88 TRP A O 1
ATOM 746 N N . MET A 1 89 ? 12.637 6.337 -13.507 1.00 94.81 89 MET A N 1
ATOM 747 C CA . MET A 1 89 ? 13.421 6.552 -12.284 1.00 94.81 89 MET A CA 1
ATOM 748 C C . MET A 1 89 ? 12.843 7.676 -11.422 1.00 94.81 89 MET A C 1
ATOM 750 O O . MET A 1 89 ? 12.628 7.475 -10.230 1.00 94.81 89 MET A O 1
ATOM 754 N N . SER A 1 90 ? 12.508 8.825 -12.018 1.00 95.25 90 SER A N 1
ATOM 755 C CA . SER A 1 90 ? 11.900 9.938 -11.277 1.00 95.25 90 SER A CA 1
ATOM 756 C C . SER A 1 90 ? 10.555 9.549 -10.650 1.00 95.25 90 SER A C 1
ATOM 758 O O . SER A 1 90 ? 10.233 9.960 -9.532 1.00 95.25 90 SER A O 1
ATOM 760 N N . LYS A 1 91 ? 9.762 8.735 -11.354 1.00 95.12 91 LYS A N 1
ATOM 761 C CA . LYS A 1 91 ? 8.472 8.255 -10.860 1.00 95.12 91 LYS A CA 1
ATOM 762 C C . LYS A 1 91 ? 8.640 7.250 -9.708 1.00 95.12 91 LYS A C 1
ATOM 764 O O . LYS A 1 91 ? 7.932 7.371 -8.709 1.00 95.12 91 LYS A O 1
ATOM 769 N N . LEU A 1 92 ? 9.615 6.343 -9.808 1.00 95.94 92 LEU A N 1
ATOM 770 C CA . LEU A 1 92 ? 9.970 5.378 -8.761 1.00 95.94 92 LEU A CA 1
ATOM 771 C C . LEU A 1 92 ? 10.507 6.064 -7.494 1.00 95.94 92 LEU A C 1
ATOM 773 O O . LEU A 1 92 ? 10.112 5.691 -6.392 1.00 95.94 92 LEU A O 1
ATOM 777 N N . GLU A 1 93 ? 11.349 7.092 -7.634 1.00 94.50 93 GLU A N 1
ATOM 778 C CA . GLU A 1 93 ? 11.881 7.876 -6.506 1.00 94.50 93 GLU A CA 1
ATOM 779 C C . GLU A 1 93 ? 10.769 8.577 -5.720 1.00 94.50 93 GLU A C 1
ATOM 781 O O . GLU A 1 93 ? 10.706 8.468 -4.496 1.00 94.50 93 GLU A O 1
ATOM 786 N N . LYS A 1 94 ? 9.838 9.235 -6.418 1.00 93.75 94 LYS A N 1
ATOM 787 C CA . LYS A 1 94 ? 8.696 9.902 -5.778 1.00 93.75 94 LYS A CA 1
ATOM 788 C C . LYS A 1 94 ? 7.815 8.927 -5.000 1.00 93.75 94 LYS A C 1
ATOM 790 O O . LYS A 1 94 ? 7.315 9.231 -3.919 1.00 93.75 94 LYS A O 1
ATOM 795 N N . ASP A 1 95 ? 7.573 7.761 -5.573 1.00 95.31 95 ASP A N 1
ATOM 796 C CA . ASP A 1 95 ? 6.713 6.768 -4.949 1.00 95.31 95 ASP A CA 1
ATOM 797 C C . ASP A 1 95 ? 7.419 6.067 -3.769 1.00 95.31 95 ASP A C 1
ATOM 799 O O . ASP A 1 95 ? 6.751 5.689 -2.805 1.00 95.31 95 ASP A O 1
ATOM 803 N N . ARG A 1 96 ? 8.760 5.978 -3.773 1.00 95.00 96 ARG A N 1
ATOM 804 C CA . ARG A 1 96 ? 9.550 5.498 -2.624 1.00 95.00 96 ARG A CA 1
ATOM 805 C C . ARG A 1 96 ? 9.326 6.343 -1.369 1.00 95.00 96 ARG A C 1
ATOM 807 O O . ARG A 1 96 ? 9.156 5.772 -0.294 1.00 95.00 96 ARG A O 1
ATOM 814 N N . GLU A 1 97 ? 9.196 7.664 -1.493 1.00 92.12 97 GLU A N 1
ATOM 815 C CA . GLU A 1 97 ? 8.821 8.526 -0.357 1.00 92.12 97 GLU A CA 1
ATOM 816 C C . GLU A 1 97 ? 7.471 8.112 0.258 1.00 92.12 97 GLU A C 1
ATOM 818 O O . GLU A 1 97 ? 7.293 8.127 1.478 1.00 92.12 97 GLU A O 1
ATOM 823 N N . SER A 1 98 ? 6.513 7.694 -0.579 1.00 92.38 98 SER A N 1
ATOM 824 C CA . SER A 1 98 ? 5.192 7.238 -0.123 1.00 92.38 98 SER A CA 1
ATOM 825 C C . SER A 1 98 ? 5.269 5.890 0.600 1.00 92.38 98 SER A C 1
ATOM 827 O O . SER A 1 98 ? 4.545 5.681 1.575 1.00 92.38 98 SER A O 1
ATOM 829 N N . ILE A 1 99 ? 6.166 4.997 0.169 1.00 95.00 99 ILE A N 1
ATOM 830 C CA . ILE A 1 99 ? 6.425 3.708 0.830 1.00 95.00 99 ILE A CA 1
ATOM 831 C C . ILE A 1 99 ? 7.045 3.940 2.209 1.00 95.00 99 ILE A C 1
ATOM 833 O O . ILE A 1 99 ? 6.523 3.442 3.208 1.00 95.00 99 ILE A O 1
ATOM 837 N N . GLU A 1 100 ? 8.114 4.735 2.286 1.00 94.06 100 GLU A N 1
ATOM 838 C CA . GLU A 1 100 ? 8.812 5.034 3.542 1.00 94.06 100 GLU A CA 1
ATOM 839 C C . GLU A 1 100 ? 7.873 5.693 4.557 1.00 94.06 100 GLU A C 1
ATOM 841 O O . GLU A 1 100 ? 7.798 5.275 5.720 1.00 94.06 100 GLU A O 1
ATOM 846 N N . MET A 1 101 ? 7.090 6.673 4.099 1.00 94.00 101 MET A N 1
ATOM 847 C CA . MET A 1 101 ? 6.058 7.311 4.909 1.00 94.00 101 MET A CA 1
ATOM 848 C C . MET A 1 101 ? 5.015 6.290 5.379 1.00 94.00 101 MET A C 1
ATOM 850 O O . MET A 1 101 ? 4.674 6.269 6.562 1.00 94.00 101 MET A O 1
ATOM 854 N N . GLY A 1 102 ? 4.536 5.417 4.490 1.00 93.19 102 GLY A N 1
ATOM 855 C CA . GLY A 1 102 ? 3.587 4.353 4.818 1.00 93.19 102 GLY A CA 1
ATOM 856 C C . GLY A 1 102 ? 4.087 3.431 5.931 1.00 93.19 102 GLY A C 1
ATOM 857 O O . GLY A 1 102 ? 3.376 3.217 6.916 1.00 93.19 102 GLY A O 1
ATOM 858 N N . VAL A 1 103 ? 5.338 2.966 5.839 1.00 93.38 103 VAL A N 1
ATOM 859 C CA . VAL A 1 103 ? 5.982 2.123 6.864 1.00 93.38 103 VAL A CA 1
ATOM 860 C C . VAL A 1 103 ? 6.067 2.845 8.208 1.00 93.38 103 VAL A C 1
ATOM 862 O O . VAL A 1 103 ? 5.717 2.275 9.245 1.00 93.38 103 VAL A O 1
ATOM 865 N N . GLN A 1 104 ? 6.517 4.101 8.217 1.00 94.38 104 GLN A N 1
ATOM 866 C CA . GLN A 1 104 ? 6.639 4.884 9.451 1.00 94.38 104 GLN A CA 1
ATOM 867 C C . GLN A 1 104 ? 5.278 5.107 10.121 1.00 94.38 104 GLN A C 1
ATOM 869 O O . GLN A 1 104 ? 5.148 4.948 11.336 1.00 94.38 104 GLN A O 1
ATOM 874 N N . GLN A 1 105 ? 4.249 5.435 9.337 1.00 96.00 105 GLN A N 1
ATOM 875 C CA . GLN A 1 105 ? 2.904 5.638 9.868 1.00 96.00 105 GLN A CA 1
ATOM 876 C C . GLN A 1 105 ? 2.271 4.322 10.343 1.00 96.00 105 GLN A C 1
ATOM 878 O O . GLN A 1 105 ? 1.571 4.330 11.355 1.00 96.00 105 GLN A O 1
ATOM 883 N N . ALA A 1 106 ? 2.536 3.191 9.678 1.00 92.75 106 ALA A N 1
ATOM 884 C CA . ALA A 1 106 ? 2.058 1.879 10.120 1.00 92.75 106 ALA A CA 1
ATOM 885 C C . ALA A 1 106 ? 2.639 1.504 11.492 1.00 92.75 106 ALA A C 1
ATOM 887 O O . ALA A 1 106 ? 1.892 1.103 12.387 1.00 92.75 106 ALA A O 1
ATOM 888 N N . LYS A 1 107 ? 3.940 1.744 11.701 1.00 92.75 107 LYS A N 1
ATOM 889 C CA . LYS A 1 107 ? 4.590 1.582 13.013 1.00 92.75 107 LYS A CA 1
ATOM 890 C C . LYS A 1 107 ? 3.961 2.488 14.072 1.00 92.75 107 LYS A C 1
ATOM 892 O O . LYS A 1 107 ? 3.613 2.016 15.152 1.00 92.75 107 LYS A O 1
ATOM 897 N N . LEU A 1 108 ? 3.733 3.763 13.739 1.00 94.94 108 LEU A N 1
ATOM 898 C CA . LEU A 1 108 ? 3.060 4.706 14.637 1.00 94.94 108 LEU A CA 1
ATOM 899 C C . LEU A 1 108 ? 1.650 4.234 15.022 1.00 94.94 108 LEU A C 1
ATOM 901 O O . LEU A 1 108 ? 1.253 4.405 16.171 1.00 94.94 108 LEU A O 1
ATOM 905 N N . LEU A 1 109 ? 0.890 3.633 14.102 1.00 94.31 109 LEU A N 1
ATOM 906 C CA . LEU A 1 109 ? -0.425 3.070 14.423 1.00 94.31 109 LEU A CA 1
ATOM 907 C C . LEU A 1 109 ? -0.350 1.826 15.308 1.00 94.31 109 LEU A C 1
ATOM 909 O O . LEU A 1 109 ? -1.273 1.606 16.090 1.00 94.31 109 LEU A O 1
ATOM 913 N N . GLY A 1 110 ? 0.733 1.050 15.243 1.00 90.19 110 GLY A N 1
ATOM 914 C CA . GLY A 1 110 ? 0.979 -0.034 16.197 1.00 90.19 110 GLY A CA 1
ATOM 915 C C . GLY A 1 110 ? 1.046 0.474 17.643 1.00 90.19 110 GLY A C 1
ATOM 916 O O . GLY A 1 110 ? 0.501 -0.152 18.551 1.00 90.19 110 GLY A O 1
ATOM 917 N N . GLU A 1 111 ? 1.643 1.651 17.851 1.00 92.25 111 GLU A N 1
ATOM 918 C CA . GLU A 1 111 ? 1.740 2.305 19.165 1.00 92.25 111 GLU A CA 1
ATOM 919 C C . GLU A 1 111 ? 0.487 3.114 19.526 1.00 92.25 111 GLU A C 1
ATOM 921 O O . GLU A 1 111 ? 0.035 3.121 20.673 1.00 92.25 111 GLU A O 1
ATOM 926 N N . LYS A 1 112 ? -0.083 3.817 18.542 1.00 93.12 112 LYS A N 1
ATOM 927 C CA . LYS A 1 112 ? -1.228 4.722 18.693 1.00 93.12 112 LYS A CA 1
ATOM 928 C C . LYS A 1 112 ? -2.326 4.364 17.687 1.00 93.12 112 LYS A C 1
ATOM 930 O O . LYS A 1 112 ? -2.540 5.109 16.727 1.00 93.12 112 LYS A O 1
ATOM 935 N N . PRO A 1 113 ? -3.097 3.286 17.929 1.00 90.50 113 PRO A N 1
ATOM 936 C CA . PRO A 1 113 ? -4.088 2.797 16.968 1.00 90.50 113 PRO A CA 1
ATOM 937 C C . PRO A 1 113 ? -5.139 3.842 16.570 1.00 90.50 113 PRO A C 1
ATOM 939 O O . PRO A 1 113 ? -5.561 3.910 15.421 1.00 90.50 113 PRO A O 1
ATOM 942 N N . ASN A 1 114 ? -5.520 4.734 17.484 1.00 91.50 114 ASN A N 1
ATOM 943 C CA . ASN A 1 114 ? -6.549 5.742 17.216 1.00 91.50 114 ASN A CA 1
ATOM 944 C C . ASN A 1 114 ? -5.999 7.023 16.551 1.00 91.50 114 ASN A C 1
ATOM 946 O O . ASN A 1 114 ? -6.699 8.035 16.481 1.00 91.50 114 ASN A O 1
ATOM 950 N N . HIS A 1 115 ? -4.748 7.025 16.074 1.00 94.19 115 HIS A N 1
ATOM 951 C CA . HIS A 1 115 ? -4.140 8.202 15.457 1.00 94.19 115 HIS A CA 1
ATOM 952 C C . HIS A 1 115 ? -4.692 8.441 14.039 1.00 94.19 115 HIS A C 1
ATOM 954 O O . HIS A 1 115 ? -4.202 7.908 13.038 1.00 94.19 115 HIS A O 1
ATOM 960 N N . LEU A 1 116 ? -5.727 9.282 13.943 1.00 94.38 116 LEU A N 1
ATOM 961 C CA . LEU A 1 116 ? -6.470 9.504 12.698 1.00 94.38 116 LEU A CA 1
ATOM 962 C C . LEU A 1 116 ? -5.597 10.018 11.543 1.00 94.38 116 LEU A C 1
ATOM 964 O O . LEU A 1 116 ? -5.746 9.550 10.421 1.00 94.38 116 LEU A O 1
ATOM 968 N N . ILE A 1 117 ? -4.674 10.952 11.800 1.00 94.81 117 ILE A N 1
ATOM 969 C CA . ILE A 1 117 ? -3.832 11.525 10.734 1.00 94.81 117 ILE A CA 1
ATOM 970 C C . ILE A 1 117 ? -2.930 10.453 10.117 1.00 94.81 117 ILE A C 1
ATOM 972 O O . ILE A 1 117 ? -2.852 10.352 8.901 1.00 94.81 117 ILE A O 1
ATOM 976 N N . ALA A 1 118 ? -2.336 9.596 10.950 1.00 96.19 118 ALA A N 1
ATOM 977 C CA . ALA A 1 118 ? -1.523 8.472 10.480 1.00 96.19 118 ALA A CA 1
ATOM 978 C C . ALA A 1 118 ? -2.357 7.498 9.640 1.00 96.19 118 ALA A C 1
ATOM 980 O O . ALA A 1 118 ? -1.918 7.049 8.585 1.00 96.19 118 ALA A O 1
ATOM 981 N N . SER A 1 119 ? -3.600 7.248 10.062 1.00 96.69 119 SER A N 1
ATOM 982 C CA . SER A 1 119 ? -4.539 6.405 9.318 1.00 96.69 119 SER A CA 1
ATOM 983 C C . SER A 1 119 ? -4.875 6.995 7.942 1.00 96.69 119 SER A C 1
ATOM 985 O O . SER A 1 119 ? -4.848 6.283 6.943 1.00 96.69 119 SER A O 1
ATOM 987 N N . ILE A 1 120 ? -5.138 8.303 7.856 1.00 96.75 120 ILE A N 1
ATOM 988 C CA . ILE A 1 120 ? -5.389 8.993 6.578 1.00 96.75 120 ILE A CA 1
ATOM 989 C C . ILE A 1 120 ? -4.158 8.914 5.668 1.00 96.75 120 ILE A C 1
ATOM 991 O O . ILE A 1 120 ? -4.293 8.631 4.477 1.00 96.75 120 ILE A O 1
ATOM 995 N N . THR A 1 121 ? -2.966 9.134 6.223 1.00 96.75 121 THR A N 1
ATOM 996 C CA . THR A 1 121 ? -1.710 9.092 5.468 1.00 96.75 121 THR A CA 1
ATOM 997 C C . THR A 1 121 ? -1.442 7.705 4.889 1.00 96.75 121 THR A C 1
ATOM 999 O O . THR A 1 121 ? -1.130 7.604 3.707 1.00 96.75 121 THR A O 1
ATOM 1002 N N . ILE A 1 122 ? -1.632 6.637 5.671 1.00 97.06 122 ILE A N 1
ATOM 1003 C CA . ILE A 1 122 ? -1.497 5.250 5.193 1.00 97.06 122 ILE A CA 1
ATOM 1004 C C . ILE A 1 122 ? -2.489 4.952 4.071 1.00 97.06 122 ILE A C 1
ATOM 1006 O O . ILE A 1 122 ? -2.096 4.424 3.033 1.00 97.06 122 ILE A O 1
ATOM 1010 N N . TYR A 1 123 ? -3.763 5.315 4.256 1.00 97.38 123 TYR A N 1
ATOM 1011 C CA . TYR A 1 123 ? -4.788 5.123 3.231 1.00 97.38 123 TYR A CA 1
ATOM 1012 C C . TYR A 1 123 ? -4.402 5.807 1.915 1.00 97.38 123 TYR A C 1
ATOM 1014 O O . TYR A 1 123 ? -4.443 5.183 0.854 1.00 97.38 123 TYR A O 1
ATOM 1022 N N . LYS A 1 124 ? -3.973 7.072 1.989 1.00 96.38 124 LYS A N 1
ATOM 1023 C CA . LYS A 1 124 ? -3.527 7.824 0.816 1.00 96.38 124 LYS A CA 1
ATOM 1024 C C . LYS A 1 124 ? -2.314 7.165 0.157 1.00 96.38 124 LYS A C 1
ATOM 1026 O O . LYS A 1 124 ? -2.341 6.954 -1.048 1.00 96.38 124 LYS A O 1
ATOM 1031 N N . ALA A 1 125 ? -1.298 6.799 0.939 1.00 96.81 125 ALA A N 1
ATOM 1032 C CA . ALA A 1 125 ? -0.099 6.146 0.423 1.00 96.81 125 ALA A CA 1
ATOM 1033 C C . ALA A 1 125 ? -0.438 4.842 -0.316 1.00 96.81 125 ALA A C 1
ATOM 1035 O O . ALA A 1 125 ? 0.038 4.637 -1.427 1.00 96.81 125 ALA A O 1
ATOM 1036 N N . MET A 1 126 ? -1.315 3.995 0.235 1.00 97.69 126 MET A N 1
ATOM 1037 C CA . MET A 1 126 ? -1.745 2.773 -0.456 1.00 97.69 126 MET A CA 1
ATOM 1038 C C . MET A 1 126 ? -2.527 3.071 -1.742 1.00 97.69 126 MET A C 1
ATOM 1040 O O . MET A 1 126 ? -2.286 2.414 -2.749 1.00 97.69 126 MET A O 1
ATOM 1044 N N . ARG A 1 127 ? -3.425 4.069 -1.757 1.00 96.75 127 ARG A N 1
ATOM 1045 C CA . ARG A 1 127 ? -4.148 4.464 -2.985 1.00 96.75 127 ARG A CA 1
ATOM 1046 C C . ARG A 1 127 ? -3.203 4.984 -4.067 1.00 96.75 127 ARG A C 1
ATOM 1048 O O . ARG A 1 127 ? -3.339 4.603 -5.228 1.00 96.75 127 ARG A O 1
ATOM 1055 N N . ASP A 1 128 ? -2.250 5.829 -3.690 1.00 95.44 128 ASP A N 1
ATOM 1056 C CA . ASP A 1 128 ? -1.256 6.370 -4.617 1.00 95.44 128 ASP A CA 1
ATOM 1057 C C . ASP A 1 128 ? -0.375 5.239 -5.177 1.00 95.44 128 ASP A C 1
ATOM 1059 O O . ASP A 1 128 ? -0.171 5.160 -6.390 1.00 95.44 128 ASP A O 1
ATOM 1063 N N . LEU A 1 129 ? 0.048 4.296 -4.327 1.00 97.06 129 LEU A N 1
ATOM 1064 C CA . LEU A 1 129 ? 0.820 3.122 -4.741 1.00 97.06 129 LEU A CA 1
ATOM 1065 C C . LEU A 1 129 ? 0.022 2.161 -5.623 1.00 97.06 129 LEU A C 1
ATOM 1067 O O . LEU A 1 129 ? 0.576 1.675 -6.603 1.00 97.06 129 LEU A O 1
ATOM 1071 N N . ALA A 1 130 ? -1.258 1.908 -5.341 1.00 96.94 130 ALA A N 1
ATOM 1072 C CA . ALA A 1 130 ? -2.107 1.076 -6.196 1.00 96.94 130 ALA A CA 1
ATOM 1073 C C . ALA A 1 130 ? -2.183 1.643 -7.624 1.00 96.94 130 ALA A C 1
ATOM 1075 O O . ALA A 1 130 ? -1.982 0.915 -8.598 1.00 96.94 130 ALA A O 1
ATOM 1076 N N . ASN A 1 131 ? -2.378 2.960 -7.750 1.00 96.25 131 ASN A N 1
ATOM 1077 C CA . ASN A 1 131 ? -2.392 3.644 -9.044 1.00 96.25 131 ASN A CA 1
ATOM 1078 C C . ASN A 1 131 ? -1.036 3.541 -9.757 1.00 96.25 131 ASN A C 1
ATOM 1080 O O . ASN A 1 131 ? -0.979 3.240 -10.949 1.00 96.25 131 ASN A O 1
ATOM 1084 N N . SER A 1 132 ? 0.061 3.776 -9.035 1.00 96.56 132 SER A N 1
ATOM 1085 C CA . SER A 1 132 ? 1.406 3.676 -9.602 1.00 96.56 132 SER A CA 1
ATOM 1086 C C . SER A 1 132 ? 1.758 2.256 -10.041 1.00 96.56 132 SER A C 1
ATOM 1088 O O . SER A 1 132 ? 2.222 2.068 -11.161 1.00 96.56 132 SER A O 1
ATOM 1090 N N . LEU A 1 133 ? 1.482 1.247 -9.211 1.00 97.25 133 LEU A N 1
ATOM 1091 C CA . LEU A 1 133 ? 1.682 -0.165 -9.545 1.00 97.25 133 LEU A CA 1
ATOM 1092 C C . LEU A 1 133 ? 0.837 -0.562 -10.759 1.00 97.25 133 LEU A C 1
ATOM 1094 O O . LEU A 1 133 ? 1.336 -1.241 -11.653 1.00 97.25 133 LEU A O 1
ATOM 1098 N N . SER A 1 134 ? -0.405 -0.079 -10.853 1.00 96.69 134 SER A N 1
ATOM 1099 C CA . SER A 1 134 ? -1.231 -0.289 -12.044 1.00 96.69 134 SER A CA 1
ATOM 1100 C C . SER A 1 134 ? -0.606 0.316 -13.303 1.00 96.69 134 SER A C 1
ATOM 1102 O O . SER A 1 134 ? -0.736 -0.282 -14.370 1.00 96.69 134 SER A O 1
ATOM 1104 N N . ALA A 1 135 ? 0.056 1.473 -13.206 1.00 96.19 135 ALA A N 1
ATOM 1105 C CA . ALA A 1 135 ? 0.768 2.078 -14.331 1.00 96.19 135 ALA A CA 1
ATOM 1106 C C . ALA A 1 135 ? 2.032 1.281 -14.691 1.00 96.19 135 ALA A C 1
ATOM 1108 O O . ALA A 1 135 ? 2.278 1.017 -15.866 1.00 96.19 135 ALA A O 1
ATOM 1109 N N . TYR A 1 136 ? 2.799 0.830 -13.696 1.00 96.19 136 TYR A N 1
ATOM 1110 C CA . TYR A 1 136 ? 3.982 -0.003 -13.921 1.00 96.19 136 TYR A CA 1
ATOM 1111 C C . TYR A 1 136 ? 3.631 -1.338 -14.575 1.00 96.19 136 TYR A C 1
ATOM 1113 O O . TYR A 1 136 ? 4.351 -1.788 -15.457 1.00 96.19 136 TYR A O 1
ATOM 1121 N N . ASN A 1 137 ? 2.488 -1.933 -14.236 1.00 95.19 137 ASN A N 1
ATOM 1122 C CA . ASN A 1 137 ? 2.014 -3.162 -14.872 1.00 95.19 137 ASN A CA 1
ATOM 1123 C 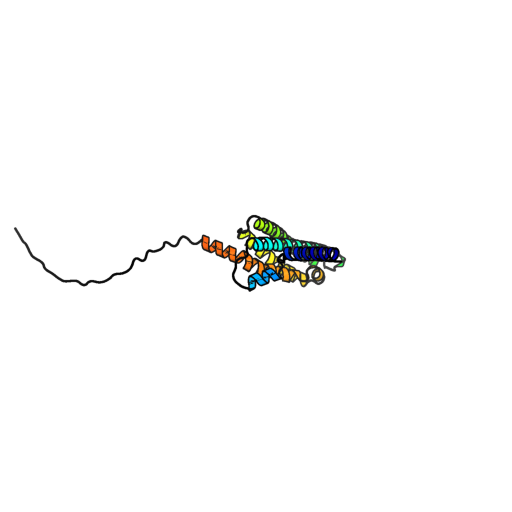C . ASN A 1 137 ? 1.760 -3.034 -16.382 1.00 95.19 137 ASN A C 1
ATOM 1125 O O . ASN A 1 137 ? 1.723 -4.044 -17.079 1.00 95.19 137 ASN A O 1
ATOM 1129 N N . GLN A 1 138 ? 1.586 -1.815 -16.898 1.00 94.44 138 GLN A N 1
ATOM 1130 C CA . GLN A 1 138 ? 1.419 -1.568 -18.333 1.00 94.44 138 GLN A CA 1
ATOM 1131 C C . GLN A 1 138 ? 2.761 -1.499 -19.075 1.00 94.44 138 GLN A C 1
ATOM 1133 O O . GLN A 1 138 ? 2.782 -1.520 -20.304 1.00 94.44 138 GLN A O 1
ATOM 1138 N N . VAL A 1 139 ? 3.880 -1.435 -18.347 1.00 93.56 139 VAL A N 1
ATOM 1139 C CA . VAL A 1 139 ? 5.229 -1.456 -18.911 1.00 93.56 139 VAL A CA 1
ATOM 1140 C C . VAL A 1 139 ? 5.700 -2.912 -18.992 1.00 93.56 139 VAL A C 1
ATOM 1142 O O . VAL A 1 139 ? 5.847 -3.555 -17.947 1.00 93.56 139 VAL A O 1
ATOM 1145 N N . PRO A 1 140 ? 5.986 -3.456 -20.192 1.00 92.75 140 PRO A N 1
ATOM 1146 C CA . PRO A 1 140 ? 6.337 -4.869 -20.355 1.00 92.75 140 PRO A CA 1
ATOM 1147 C C . PRO A 1 140 ? 7.497 -5.336 -19.468 1.00 92.75 140 PRO A C 1
ATOM 1149 O O . PRO A 1 140 ? 7.421 -6.414 -18.886 1.00 92.75 140 PRO A O 1
ATOM 1152 N N . SER A 1 141 ? 8.535 -4.511 -19.303 1.00 92.25 141 SER A N 1
ATOM 1153 C CA . SER A 1 141 ? 9.709 -4.840 -18.481 1.00 92.25 141 SER A CA 1
ATOM 1154 C C . SER A 1 141 ? 9.423 -4.835 -16.972 1.00 92.25 141 SER A C 1
ATOM 1156 O O . SER A 1 141 ? 10.164 -5.448 -16.210 1.00 92.25 141 SER A O 1
ATOM 1158 N N . PHE A 1 142 ? 8.359 -4.167 -16.517 1.00 94.94 142 PHE A N 1
ATOM 1159 C CA . PHE A 1 142 ? 7.987 -4.087 -15.098 1.00 94.94 142 PHE A CA 1
ATOM 1160 C C . PHE A 1 142 ? 6.909 -5.099 -14.703 1.00 94.94 142 PHE A C 1
ATOM 1162 O O . PHE A 1 142 ? 6.906 -5.572 -13.565 1.00 94.94 142 PHE A O 1
ATOM 1169 N N . CYS A 1 143 ? 6.021 -5.458 -15.633 1.00 93.25 143 CYS A N 1
ATOM 1170 C CA . CYS A 1 143 ? 4.888 -6.354 -15.394 1.00 93.25 143 CYS A CA 1
ATOM 1171 C C . CYS A 1 143 ? 5.251 -7.661 -14.647 1.00 93.25 143 CYS A C 1
ATOM 1173 O O . CYS A 1 143 ? 4.559 -7.974 -13.675 1.00 93.25 143 CYS A O 1
ATOM 1175 N N . PRO A 1 144 ? 6.352 -8.381 -14.970 1.00 94.12 144 PRO A N 1
ATOM 1176 C CA . PRO A 1 144 ? 6.721 -9.613 -14.262 1.00 94.12 144 PRO A CA 1
ATOM 1177 C C . PRO A 1 144 ? 7.001 -9.437 -12.763 1.00 94.12 144 PRO A C 1
ATOM 1179 O O . PRO A 1 144 ? 6.913 -10.402 -12.008 1.00 94.12 144 PRO A O 1
ATOM 1182 N N . TYR A 1 145 ? 7.361 -8.226 -12.333 1.00 95.25 145 TYR A N 1
ATOM 1183 C CA . TYR A 1 145 ? 7.684 -7.920 -10.938 1.00 95.25 145 TYR A CA 1
ATOM 1184 C C . TYR A 1 145 ? 6.478 -7.404 -10.160 1.00 95.25 145 TYR A C 1
ATOM 1186 O O . TYR A 1 145 ? 6.381 -7.634 -8.957 1.00 95.25 145 TYR A O 1
ATOM 1194 N N . VAL A 1 146 ? 5.574 -6.692 -10.834 1.00 95.88 146 VAL A N 1
ATOM 1195 C CA . VAL A 1 146 ? 4.392 -6.101 -10.201 1.00 95.88 146 VAL A CA 1
ATOM 1196 C C . VAL A 1 146 ? 3.270 -7.132 -10.081 1.00 95.88 146 VAL A C 1
ATOM 1198 O O . VAL A 1 146 ? 2.736 -7.314 -8.986 1.00 95.88 146 VAL A O 1
ATOM 1201 N N . GLY A 1 147 ? 2.926 -7.828 -11.170 1.00 92.62 147 GLY A N 1
ATOM 1202 C CA . GLY A 1 147 ? 1.886 -8.860 -11.177 1.00 92.62 147 GLY A CA 1
ATOM 1203 C C . GLY A 1 147 ? 0.575 -8.396 -10.529 1.00 92.62 147 GLY A C 1
ATOM 1204 O O . GLY A 1 147 ? 0.090 -7.297 -10.787 1.00 92.62 147 GLY A O 1
ATOM 1205 N N . ASP A 1 148 ? 0.018 -9.208 -9.633 1.00 94.50 148 ASP A N 1
ATOM 1206 C CA . ASP A 1 148 ? -1.260 -8.913 -8.967 1.00 94.50 148 ASP A CA 1
ATOM 1207 C C . ASP A 1 148 ? -1.148 -7.912 -7.800 1.00 94.50 148 ASP A C 1
ATOM 1209 O O . ASP A 1 148 ? -2.157 -7.570 -7.177 1.00 94.50 148 ASP A O 1
ATOM 1213 N N . LEU A 1 149 ? 0.056 -7.407 -7.495 1.00 95.69 149 LEU A N 1
ATOM 1214 C CA . LEU A 1 149 ? 0.284 -6.546 -6.331 1.00 95.69 149 LEU A CA 1
ATOM 1215 C C . LEU A 1 149 ? -0.520 -5.242 -6.399 1.00 95.69 149 LEU A C 1
ATOM 1217 O O . LEU A 1 149 ? -0.978 -4.762 -5.367 1.00 95.69 149 LEU A O 1
ATOM 1221 N N . ALA A 1 150 ? -0.732 -4.684 -7.595 1.00 94.94 150 ALA A N 1
ATOM 1222 C CA . ALA A 1 150 ? -1.547 -3.479 -7.771 1.00 94.94 150 ALA A CA 1
ATOM 1223 C C . ALA A 1 150 ? -2.978 -3.688 -7.240 1.00 94.94 150 ALA A C 1
ATOM 1225 O O . ALA A 1 150 ? -3.458 -2.921 -6.403 1.00 94.94 150 ALA A O 1
ATOM 1226 N N . SER A 1 151 ? -3.615 -4.777 -7.677 1.00 95.94 151 SER A N 1
ATOM 1227 C CA . SER A 1 151 ? -4.959 -5.173 -7.255 1.00 95.94 151 SER A CA 1
ATOM 1228 C C . SER A 1 151 ? -4.996 -5.527 -5.769 1.00 95.94 151 SER A C 1
ATOM 1230 O O . SER A 1 151 ? -5.949 -5.186 -5.070 1.00 95.94 151 SER A O 1
ATOM 1232 N N . GLU A 1 152 ? -3.950 -6.184 -5.256 1.00 96.44 152 GLU A N 1
ATOM 1233 C CA . GLU A 1 152 ? -3.856 -6.504 -3.832 1.00 96.44 152 GLU A CA 1
ATOM 1234 C C . GLU A 1 152 ? -3.813 -5.232 -2.972 1.00 96.44 152 GLU A C 1
ATOM 1236 O O . GLU A 1 152 ? -4.578 -5.113 -2.013 1.00 96.44 152 GLU A O 1
ATOM 1241 N N . VAL A 1 153 ? -2.960 -4.261 -3.323 1.00 97.62 153 VAL A N 1
ATOM 1242 C CA . VAL A 1 153 ? -2.846 -2.983 -2.601 1.00 97.62 153 VAL A CA 1
ATOM 1243 C C . VAL A 1 153 ? -4.164 -2.212 -2.648 1.00 97.62 153 VAL A C 1
ATOM 1245 O O . VAL A 1 153 ? -4.576 -1.658 -1.630 1.00 97.62 153 VAL A O 1
ATOM 1248 N N . GLU A 1 154 ? -4.865 -2.216 -3.783 1.00 97.12 154 GLU A N 1
ATOM 1249 C CA . GLU A 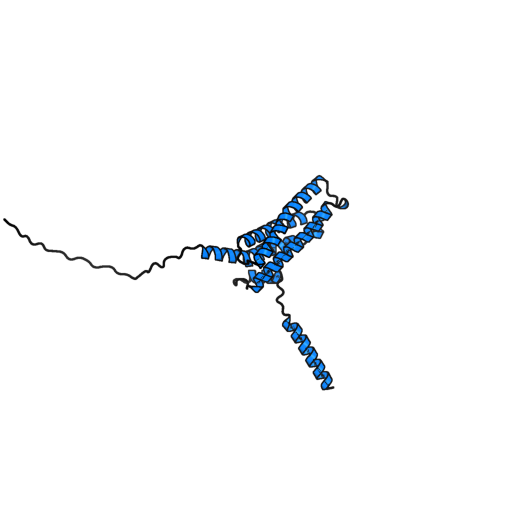1 154 ? -6.183 -1.586 -3.898 1.00 97.12 154 GLU A CA 1
ATOM 1250 C C . GLU A 1 154 ? -7.218 -2.219 -2.952 1.00 97.12 154 GLU A C 1
ATOM 1252 O O . GLU A 1 154 ? -7.939 -1.505 -2.246 1.00 97.12 154 GLU A O 1
ATOM 1257 N N . LEU A 1 155 ? -7.256 -3.553 -2.872 1.00 96.88 155 LEU A N 1
ATOM 1258 C CA . LEU A 1 155 ? -8.145 -4.274 -1.956 1.00 96.88 155 LEU A CA 1
ATOM 1259 C C . LEU A 1 155 ? -7.784 -4.020 -0.485 1.00 96.88 155 LEU A C 1
ATOM 1261 O O . LEU A 1 155 ? -8.669 -3.871 0.364 1.00 96.88 155 LEU A O 1
ATOM 1265 N N . TRP A 1 156 ? -6.497 -3.923 -0.164 1.00 97.38 156 TRP A N 1
ATOM 1266 C CA . TRP A 1 156 ? -6.076 -3.528 1.177 1.00 97.38 156 TRP A CA 1
ATOM 1267 C C . TRP A 1 156 ? -6.460 -2.081 1.497 1.00 97.38 156 TRP A C 1
ATOM 1269 O O . TRP A 1 156 ? -6.898 -1.814 2.615 1.00 97.38 156 TRP A O 1
ATOM 1279 N N . ALA A 1 157 ? -6.365 -1.161 0.537 1.00 96.81 157 ALA A N 1
ATOM 1280 C CA . ALA A 1 157 ? -6.656 0.253 0.751 1.00 96.81 157 ALA A CA 1
ATOM 1281 C C . ALA A 1 157 ? -8.147 0.532 0.984 1.00 96.81 157 ALA A C 1
ATOM 1283 O O . ALA A 1 157 ? -8.517 1.101 2.015 1.00 96.81 157 ALA A O 1
ATOM 1284 N N . ASP A 1 158 ? -9.004 0.132 0.043 1.00 92.38 158 ASP A N 1
ATOM 1285 C CA . ASP A 1 158 ? -10.397 0.585 0.006 1.00 92.38 158 ASP A CA 1
ATOM 1286 C C . ASP A 1 158 ? -11.346 -0.308 0.808 1.00 92.38 158 ASP A C 1
ATOM 1288 O O . ASP A 1 158 ? -11.936 0.142 1.798 1.00 92.38 158 ASP A O 1
ATOM 1292 N N . PRO A 1 159 ? -11.577 -1.574 0.427 1.00 92.06 159 PRO A N 1
ATOM 1293 C CA . PRO A 1 159 ? -12.503 -2.378 1.190 1.00 92.06 159 PRO A CA 1
ATOM 1294 C C . PRO A 1 159 ? -11.935 -2.703 2.573 1.00 92.06 159 PRO A C 1
ATOM 1296 O O . PRO A 1 159 ? -12.689 -2.602 3.531 1.00 92.06 159 PRO A O 1
ATOM 1299 N N . VAL A 1 160 ? -10.646 -3.015 2.732 1.00 95.00 160 VAL A N 1
ATOM 1300 C CA . VAL A 1 160 ? -10.132 -3.449 4.043 1.00 95.00 160 VAL A CA 1
ATOM 1301 C C . VAL A 1 160 ? -9.807 -2.283 4.973 1.00 95.00 160 VAL A C 1
ATOM 1303 O O . VAL A 1 160 ? -10.452 -2.131 6.012 1.00 95.00 160 VAL A O 1
ATOM 1306 N N . PHE A 1 161 ? -8.826 -1.450 4.632 1.00 96.00 161 PHE A N 1
ATOM 1307 C CA . PHE A 1 161 ? -8.323 -0.433 5.549 1.00 96.00 161 PHE A CA 1
ATOM 1308 C C . PHE A 1 161 ? -9.305 0.729 5.707 1.00 96.00 161 PHE A C 1
ATOM 1310 O O . PHE A 1 161 ? -9.637 1.113 6.833 1.00 96.00 161 PHE A O 1
ATOM 1317 N N . TYR A 1 162 ? -9.830 1.268 4.603 1.00 95.12 162 TYR A N 1
ATOM 1318 C CA . TYR A 1 162 ? -10.744 2.404 4.675 1.00 95.12 162 TYR A CA 1
ATOM 1319 C C . TYR A 1 162 ? -12.023 2.056 5.443 1.00 95.12 162 TYR A C 1
ATOM 1321 O O . TYR A 1 162 ? -12.369 2.749 6.401 1.00 95.12 162 TYR A O 1
ATOM 1329 N N . LYS A 1 163 ? -12.709 0.962 5.091 1.00 92.06 163 LYS A N 1
ATOM 1330 C CA . LYS A 1 163 ? -13.966 0.592 5.769 1.00 92.06 163 LYS A CA 1
ATOM 1331 C C . LYS A 1 163 ? -13.744 -0.058 7.135 1.00 92.06 163 LYS A C 1
ATOM 1333 O O . LYS A 1 163 ? -14.521 0.212 8.048 1.00 92.06 163 LYS A O 1
ATOM 1338 N N . GLY A 1 164 ? -12.734 -0.918 7.270 1.00 90.62 164 GLY A N 1
ATOM 1339 C CA . GLY A 1 164 ? -12.483 -1.691 8.490 1.00 90.62 164 GLY A CA 1
ATOM 1340 C C . GLY A 1 164 ? -11.789 -0.901 9.598 1.00 90.62 164 GLY A C 1
ATOM 1341 O O . GLY A 1 164 ? -11.968 -1.225 10.772 1.00 90.62 164 GLY A O 1
ATOM 1342 N N . TYR A 1 165 ? -11.035 0.145 9.247 1.00 92.81 165 TYR A N 1
ATOM 1343 C CA . TYR A 1 165 ? -10.178 0.863 10.191 1.00 92.81 165 TYR A CA 1
ATOM 1344 C C . TYR A 1 165 ? -10.405 2.381 10.183 1.00 92.81 165 TYR A C 1
ATOM 1346 O O . TYR A 1 165 ? -10.805 2.954 11.198 1.00 92.81 165 TYR A O 1
ATOM 1354 N N . LEU A 1 166 ? -10.208 3.045 9.039 1.00 94.69 166 LEU A N 1
ATOM 1355 C CA . LEU A 1 166 ? -10.217 4.512 8.962 1.00 94.69 166 LEU A CA 1
ATOM 1356 C C . LEU A 1 166 ? -11.613 5.118 9.178 1.00 94.69 166 LEU A C 1
ATOM 1358 O O . LEU A 1 166 ? -11.764 6.072 9.940 1.00 94.69 166 LEU A O 1
ATOM 1362 N N . LEU A 1 167 ? -12.645 4.573 8.534 1.00 91.75 167 LEU A N 1
ATOM 1363 C CA . LEU A 1 167 ? -14.009 5.090 8.632 1.00 91.75 167 LEU A CA 1
ATOM 1364 C C . LEU A 1 167 ? -14.578 4.998 10.066 1.00 91.75 167 LEU A C 1
ATOM 1366 O O . LEU A 1 167 ? -15.152 5.990 10.522 1.00 91.75 167 LEU A O 1
ATOM 1370 N N . PRO A 1 168 ? -14.427 3.881 10.811 1.00 90.25 168 PRO A N 1
ATOM 1371 C CA . PRO A 1 168 ? -14.765 3.835 12.235 1.00 90.25 168 PRO A CA 1
ATOM 1372 C C . PRO A 1 168 ? -14.052 4.910 13.065 1.00 90.25 168 PRO A C 1
ATOM 1374 O O . PRO A 1 168 ? -14.701 5.597 13.853 1.00 90.25 168 PRO A O 1
ATOM 1377 N N . LEU A 1 169 ? -12.748 5.119 12.845 1.00 90.62 169 LEU A N 1
ATOM 1378 C CA . LEU A 1 169 ? -11.980 6.146 13.558 1.00 90.62 169 LEU A CA 1
ATOM 1379 C C . LEU A 1 169 ? -12.468 7.568 13.256 1.00 90.62 169 LEU A C 1
ATOM 1381 O O . LEU A 1 169 ? -12.582 8.386 14.168 1.00 90.62 169 LEU A O 1
ATOM 1385 N N . ALA A 1 170 ? -12.790 7.863 11.996 1.00 89.25 170 ALA A N 1
ATOM 1386 C CA . ALA A 1 170 ? -13.334 9.161 11.606 1.00 89.25 170 ALA A CA 1
ATOM 1387 C C . ALA A 1 170 ? -14.675 9.441 12.307 1.00 89.25 170 ALA A C 1
ATOM 1389 O O . ALA A 1 170 ? -14.868 10.517 12.871 1.00 89.25 170 ALA A O 1
ATOM 1390 N N . LYS A 1 171 ? -15.562 8.438 12.365 1.00 87.94 171 LYS A N 1
ATOM 1391 C CA . LYS A 1 171 ? -16.857 8.550 13.055 1.00 87.94 171 LYS A CA 1
ATOM 1392 C C . LYS A 1 171 ? -16.710 8.825 14.552 1.00 87.94 171 LYS A C 1
ATOM 1394 O O . LYS A 1 171 ? -17.492 9.600 15.093 1.00 87.94 171 LYS A O 1
ATOM 1399 N N . LEU A 1 172 ? -15.730 8.210 15.219 1.00 84.88 172 LEU A N 1
ATOM 1400 C CA . LEU A 1 172 ? -15.470 8.459 16.643 1.00 84.88 172 LEU A CA 1
ATOM 1401 C C . LEU A 1 172 ? -15.084 9.924 16.893 1.00 84.88 172 LEU A C 1
ATOM 1403 O O . LEU A 1 172 ? -15.629 10.558 17.797 1.00 84.88 172 LEU A O 1
ATOM 1407 N N . LYS A 1 173 ? -14.227 10.492 16.039 1.00 79.19 173 LYS A N 1
ATOM 1408 C CA . LYS A 1 173 ? -13.802 11.894 16.153 1.00 79.19 173 LYS A CA 1
ATOM 1409 C C . LYS A 1 173 ? -14.951 12.886 15.933 1.00 79.19 173 LYS A C 1
ATOM 1411 O O . LYS A 1 173 ? -15.031 13.897 16.632 1.00 79.19 173 LYS A O 1
ATOM 1416 N N . ASP A 1 174 ? -15.865 12.590 15.011 1.00 71.62 174 ASP A N 1
ATOM 1417 C CA . ASP A 1 174 ? -17.054 13.420 14.772 1.00 71.62 174 ASP A CA 1
ATOM 1418 C C . ASP A 1 174 ? -18.025 13.421 15.967 1.00 71.62 174 ASP A C 1
ATOM 1420 O O . ASP A 1 174 ? -18.731 14.405 16.197 1.00 71.62 174 ASP A O 1
ATOM 1424 N N . VAL A 1 175 ? -18.067 12.331 16.743 1.00 71.19 175 VAL A N 1
ATOM 1425 C CA . VAL A 1 175 ? -18.888 12.226 17.960 1.00 71.19 175 VAL A CA 1
ATOM 1426 C C . VAL A 1 175 ? -18.251 12.986 19.124 1.00 71.19 175 VAL A C 1
ATOM 1428 O O . VAL A 1 175 ? -18.960 13.729 19.799 1.00 71.19 175 VAL A O 1
ATOM 1431 N N . GLU A 1 176 ? -16.934 12.875 19.323 1.00 67.25 176 GLU A N 1
ATOM 1432 C CA . GLU A 1 176 ? -16.198 13.640 20.348 1.00 67.25 176 GLU A CA 1
ATOM 1433 C C . GLU A 1 176 ? -16.268 15.158 20.122 1.00 67.25 176 GLU A C 1
ATOM 1435 O O . GLU A 1 176 ? -16.264 15.938 21.071 1.00 67.25 176 GLU A O 1
ATOM 1440 N N . SER A 1 177 ? -16.367 15.585 18.861 1.00 61.06 177 SER A N 1
ATOM 1441 C CA . SER A 1 177 ? -16.395 17.003 18.484 1.00 61.06 177 SER A CA 1
ATOM 1442 C C . SER A 1 177 ? -17.768 17.669 18.664 1.00 61.06 177 SER A C 1
ATOM 1444 O O . SER A 1 177 ? -17.888 18.883 18.480 1.00 61.06 177 SER A O 1
ATOM 1446 N N . LYS A 1 178 ? -18.822 16.915 19.012 1.00 48.97 178 LYS A N 1
ATOM 1447 C CA . LYS A 1 178 ? -20.142 17.500 19.289 1.00 48.97 178 LYS A CA 1
ATOM 1448 C C . LYS A 1 178 ? -20.164 18.103 20.701 1.00 48.97 178 LYS A C 1
ATOM 1450 O O . LYS A 1 178 ? -19.961 17.371 21.668 1.00 48.97 178 LYS A O 1
ATOM 1455 N N . PRO A 1 179 ? -20.469 19.407 20.861 1.00 49.62 179 PRO A N 1
ATOM 1456 C CA . PRO A 1 179 ? -20.682 19.976 22.187 1.00 49.62 179 PRO A CA 1
ATOM 1457 C C . PRO A 1 179 ? -21.873 19.275 22.863 1.00 49.62 179 PRO A C 1
ATOM 1459 O O . PRO A 1 179 ? -22.818 18.894 22.161 1.00 49.62 179 PRO A O 1
ATOM 1462 N N . PRO A 1 180 ? -21.870 19.108 24.200 1.00 48.81 180 PRO A N 1
ATOM 1463 C CA . PRO A 1 180 ? -22.963 18.452 24.906 1.00 48.81 180 PRO A CA 1
ATOM 1464 C C . PRO A 1 180 ? -24.264 19.196 24.602 1.00 48.81 180 PRO A C 1
ATOM 1466 O O . PRO A 1 180 ? -24.438 20.364 24.961 1.00 48.81 180 PRO A O 1
ATOM 1469 N N . GLN A 1 181 ? -25.177 18.531 23.892 1.00 51.25 181 GLN A N 1
ATOM 1470 C CA . GLN A 1 181 ? -26.524 19.040 23.695 1.00 51.25 181 GLN A CA 1
ATOM 1471 C C . GLN A 1 181 ? -27.166 19.122 25.078 1.00 51.25 181 GLN A C 1
ATOM 1473 O O . GLN A 1 181 ? -27.479 18.099 25.677 1.00 51.25 181 GLN A O 1
ATOM 1478 N N . ARG A 1 182 ? -27.335 20.348 25.591 1.00 45.19 182 ARG A N 1
ATOM 1479 C CA . ARG A 1 182 ? -28.180 20.624 26.756 1.00 45.19 182 ARG A CA 1
ATOM 1480 C C . ARG A 1 182 ? -29.513 19.907 26.549 1.00 45.19 182 ARG A C 1
ATOM 1482 O O . ARG A 1 182 ? -30.262 20.274 25.640 1.00 45.19 182 ARG A O 1
ATOM 1489 N N . GLU A 1 183 ? -29.802 18.919 27.391 1.00 45.03 183 GLU A N 1
ATOM 1490 C CA . GLU A 1 183 ? -31.153 18.408 27.577 1.00 45.03 183 GLU A CA 1
ATOM 1491 C C . GLU A 1 183 ? -32.041 19.602 27.926 1.00 45.03 183 GLU A C 1
ATOM 1493 O O . GLU A 1 183 ? -31.949 20.212 28.990 1.00 45.03 183 GLU A O 1
ATOM 1498 N N . LYS A 1 184 ? -32.858 20.014 26.959 1.00 45.69 184 LYS A N 1
ATOM 1499 C CA . LYS A 1 184 ? -33.962 20.926 27.205 1.00 45.69 184 LYS A CA 1
ATOM 1500 C C . LYS A 1 184 ? -35.032 20.082 27.881 1.00 45.69 184 LYS A C 1
ATOM 1502 O O . LYS A 1 184 ? -35.795 19.405 27.191 1.00 45.69 184 LYS A O 1
ATOM 1507 N N . ASP A 1 185 ? -35.067 20.134 29.208 1.00 39.59 185 ASP A N 1
ATOM 1508 C CA . ASP A 1 185 ? -36.215 19.711 30.002 1.00 39.59 185 ASP A CA 1
ATOM 1509 C C . ASP A 1 185 ? -37.488 20.304 29.385 1.00 39.59 185 ASP A C 1
ATOM 1511 O O . ASP A 1 185 ? -37.751 21.509 29.440 1.00 39.59 185 ASP A O 1
ATOM 1515 N N . LYS A 1 186 ? -38.275 19.449 28.733 1.00 42.81 186 LYS A N 1
ATOM 1516 C CA . LYS A 1 186 ? -39.648 19.752 28.338 1.00 42.81 186 LYS A CA 1
ATOM 1517 C C . LYS A 1 186 ? -40.567 19.237 29.437 1.00 42.81 186 LYS A C 1
ATOM 1519 O O . LYS A 1 186 ? -41.196 18.189 29.296 1.00 42.81 186 LYS A O 1
ATOM 1524 N N . THR A 1 187 ? -40.703 20.015 30.505 1.00 37.47 187 THR A N 1
ATOM 1525 C CA . THR A 1 187 ? -41.836 19.870 31.423 1.00 37.47 187 THR A CA 1
ATOM 1526 C C . THR A 1 187 ? -43.093 20.434 30.756 1.00 37.47 187 THR A C 1
ATOM 1528 O O . THR A 1 187 ? -43.272 21.637 30.599 1.00 37.47 187 THR A O 1
ATOM 1531 N N . LYS A 1 188 ? -43.911 19.494 30.280 1.00 39.56 188 LYS A N 1
ATOM 1532 C CA . LYS A 1 188 ? -45.378 19.481 30.153 1.00 39.56 188 LYS A CA 1
ATOM 1533 C C . LYS A 1 188 ? -46.166 20.786 30.433 1.00 39.56 188 LYS A C 1
ATOM 1535 O O . LYS A 1 188 ? -46.280 21.229 31.565 1.00 39.56 188 LYS A O 1
ATOM 1540 N N . SER A 1 189 ? -46.824 21.262 29.367 1.00 38.62 189 SER A N 1
ATOM 1541 C CA . SER A 1 189 ? -48.266 21.584 29.237 1.00 38.62 189 SER A CA 1
ATOM 1542 C C . SER A 1 189 ? -49.005 22.384 30.326 1.00 38.62 189 SER A C 1
ATOM 1544 O O . SER A 1 189 ? -49.225 21.859 31.414 1.00 38.62 189 SER A O 1
ATOM 1546 N N . SER A 1 190 ? -49.581 23.540 29.940 1.00 34.12 190 SER A N 1
ATOM 1547 C CA . SER A 1 190 ? -51.028 23.880 30.060 1.00 34.12 190 SER A CA 1
ATOM 1548 C C . SER A 1 190 ? -51.362 25.260 29.441 1.00 34.12 190 SER A C 1
ATOM 1550 O O . SER A 1 190 ? -50.723 26.249 29.792 1.00 34.12 190 SER A O 1
ATOM 1552 N N . PRO A 1 191 ? -52.388 25.370 28.575 1.00 44.91 191 PRO A N 1
ATOM 1553 C CA . PRO A 1 191 ? -53.359 26.482 28.632 1.00 44.91 191 PRO A CA 1
ATOM 1554 C C . PRO A 1 191 ? -54.810 25.927 28.597 1.00 44.91 191 PRO A C 1
ATOM 1556 O O . PRO A 1 191 ? -54.945 24.721 28.379 1.00 44.91 191 PRO A O 1
ATOM 1559 N N . PRO A 1 192 ? -55.917 26.709 28.708 1.00 50.50 192 PRO A N 1
ATOM 1560 C CA . PRO A 1 192 ? -56.101 28.160 28.929 1.00 50.50 192 PRO A CA 1
ATOM 1561 C C . PRO A 1 192 ? -57.159 28.507 30.028 1.00 50.50 192 PRO A C 1
ATOM 1563 O O . PRO A 1 192 ? -57.917 27.646 30.461 1.00 50.50 192 PRO A O 1
ATOM 1566 N N . ALA A 1 193 ? -57.327 29.784 30.410 1.00 36.53 193 ALA A N 1
ATOM 1567 C CA . ALA A 1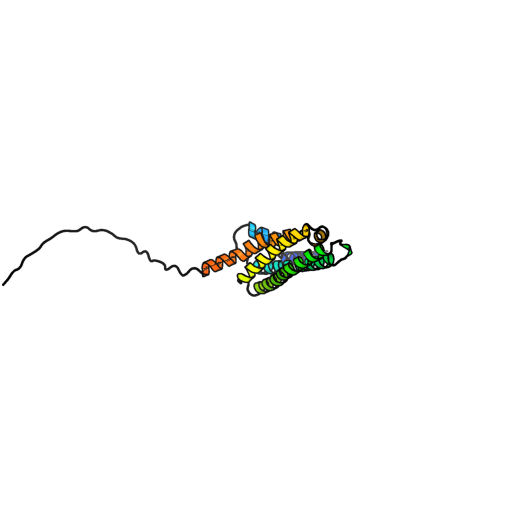 193 ? -58.573 30.248 31.054 1.00 36.53 193 ALA A CA 1
ATOM 1568 C C . ALA A 1 193 ? -58.929 31.707 30.691 1.00 36.53 193 ALA A C 1
ATOM 1570 O O . ALA A 1 193 ? -58.086 32.600 30.717 1.00 36.53 193 ALA A O 1
ATOM 1571 N N . ARG A 1 194 ? -60.200 31.912 30.312 1.00 37.03 194 ARG A N 1
ATOM 1572 C CA . ARG A 1 194 ? -60.856 33.178 29.919 1.00 37.03 194 ARG A CA 1
ATOM 1573 C C . ARG A 1 194 ? -61.131 34.109 31.120 1.00 37.03 194 ARG A C 1
ATOM 1575 O O . ARG A 1 194 ? -61.328 33.643 32.233 1.00 37.03 194 ARG A O 1
ATOM 1582 N N . LYS A 1 19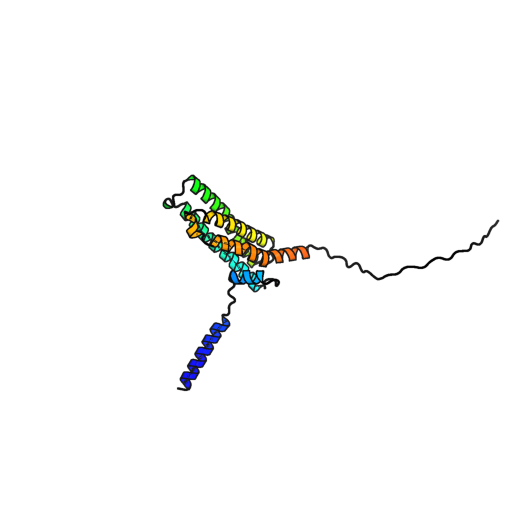5 ? -61.232 35.417 30.819 1.00 43.34 195 LYS A N 1
ATOM 1583 C CA . LYS A 1 195 ? -61.687 36.554 31.664 1.00 43.34 195 LYS A CA 1
ATOM 1584 C C . LYS A 1 195 ? -63.004 36.307 32.427 1.00 43.34 195 LYS A C 1
ATOM 1586 O O . LYS A 1 195 ? -63.852 35.564 31.934 1.00 43.34 195 LYS A O 1
ATOM 1591 N N . PRO A 1 196 ? -63.256 37.104 33.485 1.00 41.34 196 PRO A N 1
ATOM 1592 C CA . PRO A 1 196 ? -64.419 38.013 33.455 1.00 41.34 196 PRO A CA 1
ATOM 1593 C C . PRO A 1 196 ? -64.130 39.479 33.872 1.00 41.34 196 PRO A C 1
ATOM 1595 O O . PRO A 1 196 ? -63.083 39.805 34.418 1.00 41.34 196 PRO A O 1
ATOM 1598 N N . GLN A 1 197 ? -65.080 40.362 33.536 1.00 36.09 197 GLN A N 1
ATOM 1599 C CA . GLN A 1 197 ? -65.126 41.829 33.690 1.00 36.09 197 GLN A CA 1
ATOM 1600 C C . GLN A 1 197 ? -65.486 42.344 35.108 1.00 36.09 197 GLN A C 1
ATOM 1602 O O . GLN A 1 197 ? -66.357 41.758 35.736 1.00 36.09 197 GLN A O 1
ATOM 1607 N N . SER A 1 198 ? -64.995 43.568 35.425 1.00 37.50 198 SER A N 1
ATOM 1608 C CA . SER A 1 198 ? -65.647 44.676 36.196 1.00 37.50 198 SER A CA 1
ATOM 1609 C C . SER A 1 198 ? -65.816 44.502 37.732 1.00 37.50 198 SER A C 1
ATOM 1611 O O . SER A 1 198 ? -65.867 43.356 38.163 1.00 37.50 198 SER A O 1
ATOM 1613 N N . PRO A 1 199 ? -65.946 45.563 38.585 1.00 46.62 199 PRO A N 1
ATOM 1614 C CA . PRO A 1 199 ? -66.198 46.989 38.304 1.00 46.62 199 PRO A CA 1
ATOM 1615 C C . PRO A 1 199 ? -65.325 48.036 39.038 1.00 46.62 199 PRO A C 1
ATOM 1617 O O . PRO A 1 199 ? -64.609 47.767 39.997 1.00 46.62 199 PRO A O 1
ATOM 1620 N N . SER A 1 200 ? -65.460 49.282 38.568 1.00 44.03 200 SER A N 1
ATOM 1621 C CA . SER A 1 200 ? -65.077 50.532 39.245 1.00 44.03 200 SER A CA 1
ATOM 1622 C C . SER A 1 200 ? -65.824 50.716 40.577 1.00 44.03 200 SER A C 1
ATOM 1624 O O . SER A 1 200 ? -66.984 50.312 40.687 1.00 44.03 200 SER A O 1
ATOM 1626 N N . PRO A 1 201 ? -65.212 51.420 41.547 1.00 50.59 201 PRO A N 1
ATOM 1627 C CA . PRO A 1 201 ? -65.895 52.613 42.036 1.00 50.59 201 PRO A CA 1
ATOM 1628 C C . PRO A 1 201 ? -64.988 53.838 42.228 1.00 50.59 201 PRO A C 1
ATOM 1630 O O . PRO A 1 201 ? -63.775 53.782 42.404 1.00 50.59 201 PRO A O 1
ATOM 1633 N N . ARG A 1 202 ? -65.685 54.967 42.172 1.00 42.25 202 ARG A N 1
ATOM 1634 C CA . ARG A 1 202 ? -65.302 56.373 42.287 1.00 42.25 202 ARG A CA 1
ATOM 1635 C C . ARG A 1 202 ? -65.069 56.751 43.758 1.00 42.25 202 ARG A C 1
ATOM 1637 O O . ARG A 1 202 ? -65.887 56.384 44.593 1.00 42.25 202 ARG A O 1
ATOM 1644 N N . SER A 1 203 ? -64.080 57.593 44.057 1.00 40.31 203 SER A N 1
ATOM 1645 C CA . SER A 1 203 ? -64.172 58.519 45.197 1.00 40.31 203 SER A CA 1
ATOM 1646 C C . SER A 1 203 ? -63.401 59.810 44.927 1.00 40.31 203 SER A C 1
ATOM 1648 O O . SER A 1 20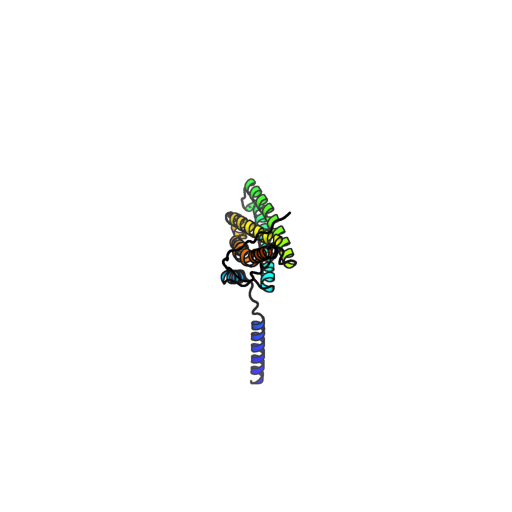3 ? -62.322 59.795 44.341 1.00 40.31 203 SER A O 1
ATOM 1650 N N . LYS A 1 204 ? -64.043 60.915 45.299 1.00 44.16 204 LYS A N 1
ATOM 1651 C CA . LYS A 1 204 ? -63.647 62.314 45.132 1.00 44.16 204 LYS A CA 1
ATOM 1652 C C . LYS A 1 204 ? -63.165 62.901 46.470 1.00 44.16 204 LYS A C 1
ATOM 1654 O O . LYS A 1 204 ? -63.493 62.348 47.517 1.00 44.16 204 LYS A O 1
ATOM 1659 N N . ASN A 1 205 ? -62.624 64.121 46.354 1.00 39.03 205 ASN A N 1
ATOM 1660 C CA . ASN A 1 205 ? -62.660 65.275 47.277 1.00 39.03 205 ASN A CA 1
ATOM 1661 C C . ASN A 1 205 ? -61.354 65.543 48.037 1.00 39.03 205 ASN A C 1
ATOM 1663 O O . ASN A 1 205 ? -60.608 64.595 48.281 1.00 39.03 205 ASN A O 1
ATOM 1667 N N . PRO A 1 206 ? -61.117 66.787 48.505 1.00 48.91 206 PRO A N 1
ATOM 1668 C CA . PRO A 1 206 ? -61.878 68.040 48.326 1.00 48.91 206 PRO A CA 1
ATOM 1669 C C . PRO A 1 206 ? -61.284 68.994 47.281 1.00 48.91 206 PRO A C 1
ATOM 1671 O O . PRO A 1 206 ? -60.047 68.999 47.106 1.00 48.91 206 PRO A O 1
#

pLDDT: mean 80.99, std 19.73, range [34.12, 97.69]

Radius of gyration: 32.97 Å; chains: 1; bounding box: 87×124×72 Å

Sequence (206 aa):
MKRSFLIFLVLTCSFLWVQWLEASEDYSLSFFLGRVLNKGQELSKKEKGELLNRVQGLFERVDKVFEKLVQVTQDRETGFRYDEGKFWMSKLEKDRESIEMGVQQAKLLGEKPNHLIASITIYKAMRDLANSLSAYNQVPSFCPYVGDLASEVELWADPVFYKGYLLPLAKLKDVESKPPQREKDKTKSSPPARKPQSPSPRSKNP

Secondary structure (DSSP, 8-state):
-HHHHHHHHHHHHHHHHHHHHT------HHHHHHHHHT--PPPPHHHHHHHHHHHHHHHHHHHHHHHHHHHHHH-STT---HHHHHHHHHHHHHHHHHHHHHHHHHHHHHH-TT-HHHHHHHHHHHHHHHHHHHHHTTSTTTHHHHTTHHHHHHHIIIIIIIIIIIHHHHHHHHHHTS----------------------------